Protein AF-A0A6P0KDT8-F1 (afdb_monomer)

Sequence (258 aa):
MTDTVNKQVTDAVTQTATSIMGNAPAQSMGMVYQSMAHSISLLMQNSVSAQGGMQQINAAVIASACKQILAAPSQAALSQAAASQAYPPRMDNYPNLPPSVDKPDGPSPTIDGQGETNGDNKETQKNTQKQLDEAHKLAEHSLKRAMDAAKQAADYDSEALKVAEDMLTKASSELSDLESQKKVKKVFHLARESTIASQNASAALVKTQSLVSKALLNTSDPEIATHYAIQAEHTATEAEEAAAQAKEAVKKAKEAAM

Nearest PDB structures (foldseek):
  8gl3-assembly1_A  TM=4.845E-01  e=7.708E-02  synthetic construct
  8to0-assembly1_z3  TM=5.316E-01  e=3.232E+00  Mus musculus
  7rro-assembly1_D0  TM=2.823E-01  e=8.421E-01  Bos taurus
  8to0-assembly1_z1  TM=3.598E-01  e=1.531E+00  Mus musculus
  6ch2-assembly2_E  TM=2.820E-01  e=2.783E+00  Salmonella enterica subsp. enterica serovar Typhimurium str. LT2

Radius of gyration: 31.5 Å; Cα contacts (8 Å, |Δi|>4): 207; chains: 1; bounding box: 73×27×118 Å

pLDDT: mean 71.6, std 18.12, range [27.03, 90.06]

Mean predicted aligned error: 15.25 Å

Secondary structure (DSSP, 8-state):
------HHHHHHHHHHHHHHHHHHHHHHHHHHHHHHHHHHHHHHHHHHHHHHHHHHHHHHHHHHHHHHHHHS--GGGTTTSSTT-PPPPPPP---------------PPP-----------HHHHHHHHHHHHHHHHHHHHHHHHHHHHHHHHHHHHHHHHHHHHHHHHHHHHHTT-HHHHHHHHHHHHHHHHHHHHHHHHHHHHHHHHHHHHHHHH--S-HHHHHHHHHHHHHHHHHHHHHHHHHHHHHHHHHHHH-

Structure (mmCIF, N/CA/C/O backbone):
data_AF-A0A6P0KDT8-F1
#
_entry.id   AF-A0A6P0KDT8-F1
#
loop_
_atom_site.group_PDB
_atom_site.id
_atom_site.type_symbol
_atom_site.label_atom_id
_atom_site.label_alt_id
_atom_site.label_comp_id
_atom_site.label_asym_id
_atom_site.label_entity_id
_atom_site.label_seq_id
_atom_site.pdbx_PDB_ins_code
_atom_site.Cartn_x
_atom_site.Cartn_y
_atom_site.Cartn_z
_atom_site.occupancy
_atom_site.B_iso_or_equiv
_atom_site.auth_seq_id
_atom_site.auth_comp_id
_atom_site.auth_asym_id
_atom_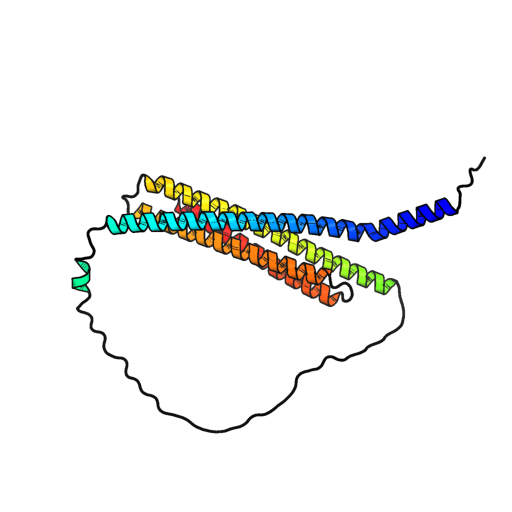site.auth_atom_id
_atom_site.pdbx_PDB_model_num
ATOM 1 N N . MET A 1 1 ? 3.429 10.094 -64.707 1.00 45.22 1 MET A N 1
ATOM 2 C CA . MET A 1 1 ? 4.491 10.989 -64.213 1.00 45.22 1 MET A CA 1
ATOM 3 C C . MET A 1 1 ? 4.858 10.492 -62.833 1.00 45.22 1 MET A C 1
ATOM 5 O O . MET A 1 1 ? 3.966 10.360 -62.010 1.00 45.22 1 MET A O 1
ATOM 9 N N . THR A 1 2 ? 6.105 10.081 -62.634 1.00 52.75 2 THR A N 1
ATOM 10 C CA . THR A 1 2 ? 6.577 9.565 -61.346 1.00 52.75 2 THR A CA 1
ATOM 11 C C . THR A 1 2 ? 7.006 10.766 -60.516 1.00 52.75 2 THR A C 1
ATOM 13 O O . THR A 1 2 ? 8.064 11.339 -60.778 1.00 52.75 2 THR A O 1
ATOM 16 N N . ASP A 1 3 ? 6.163 11.191 -59.578 1.00 64.25 3 ASP A N 1
ATOM 17 C CA . ASP A 1 3 ? 6.503 12.261 -58.641 1.00 64.25 3 ASP A CA 1
ATOM 18 C C . ASP A 1 3 ? 7.729 11.834 -57.831 1.00 64.25 3 ASP A C 1
ATOM 20 O O . ASP A 1 3 ? 7.680 10.942 -56.983 1.00 64.25 3 ASP A O 1
ATOM 24 N N . THR A 1 4 ? 8.875 12.428 -58.157 1.00 71.44 4 THR A N 1
ATOM 25 C CA . THR A 1 4 ? 10.136 12.124 -57.486 1.00 71.44 4 THR A CA 1
ATOM 26 C C . THR A 1 4 ? 10.135 12.862 -56.157 1.00 71.44 4 THR A C 1
ATOM 28 O O . THR A 1 4 ? 10.366 14.068 -56.103 1.00 71.44 4 THR A O 1
ATOM 31 N N . VAL A 1 5 ? 9.835 12.135 -55.082 1.00 75.25 5 VAL A N 1
ATOM 32 C CA . VAL A 1 5 ? 9.910 12.660 -53.716 1.00 75.25 5 VAL A CA 1
ATOM 33 C C . VAL A 1 5 ? 11.299 13.243 -53.442 1.00 75.25 5 VAL A C 1
ATOM 35 O O . VAL A 1 5 ? 12.327 12.669 -53.815 1.00 75.25 5 VAL A O 1
ATOM 38 N N . ASN A 1 6 ? 11.341 14.408 -52.794 1.00 85.94 6 ASN A N 1
ATOM 39 C CA . ASN A 1 6 ? 12.600 15.057 -52.448 1.00 85.94 6 ASN A CA 1
ATOM 40 C C . ASN A 1 6 ? 13.352 14.197 -51.415 1.00 85.94 6 ASN A C 1
ATOM 42 O O . ASN A 1 6 ? 12.836 13.899 -50.333 1.00 85.94 6 ASN A O 1
ATOM 46 N N . LYS A 1 7 ? 14.590 13.810 -51.744 1.00 87.19 7 LYS A N 1
ATOM 47 C CA . LYS A 1 7 ? 15.431 12.964 -50.888 1.00 87.19 7 LYS A CA 1
ATOM 48 C C . LYS A 1 7 ? 15.703 13.590 -49.518 1.00 87.19 7 LYS A C 1
ATOM 50 O O . LYS A 1 7 ? 15.717 12.859 -48.539 1.00 87.19 7 LYS A O 1
ATOM 55 N N . GLN A 1 8 ? 15.842 14.916 -49.430 1.00 84.88 8 GLN A N 1
ATOM 56 C CA . GLN A 1 8 ? 16.058 15.610 -48.152 1.00 84.88 8 GLN A CA 1
ATOM 57 C C . GLN A 1 8 ? 14.837 15.508 -47.232 1.00 84.88 8 GLN A C 1
ATOM 59 O O . GLN A 1 8 ? 14.979 15.310 -46.032 1.00 84.88 8 GLN A O 1
ATOM 64 N N . VAL A 1 9 ? 13.629 15.589 -47.800 1.00 84.44 9 VAL A N 1
ATOM 65 C CA . VAL A 1 9 ? 12.380 15.424 -47.040 1.00 84.44 9 VAL A CA 1
ATOM 66 C C . VAL A 1 9 ? 12.229 13.975 -46.581 1.00 84.44 9 VAL A C 1
ATOM 68 O O . VAL A 1 9 ? 11.864 13.723 -45.439 1.00 84.44 9 VAL A O 1
ATOM 71 N N . THR A 1 10 ? 12.559 13.015 -47.446 1.00 89.38 10 THR A N 1
ATOM 72 C CA . THR A 1 10 ? 12.475 11.583 -47.118 1.00 89.38 10 THR A CA 1
ATOM 73 C C . THR A 1 10 ? 13.466 11.193 -46.018 1.00 89.38 10 THR A C 1
ATOM 75 O O . THR A 1 10 ? 13.106 10.451 -45.106 1.00 89.38 10 THR A O 1
ATOM 78 N N . ASP A 1 11 ? 14.688 11.726 -46.062 1.00 88.69 11 ASP A N 1
ATOM 79 C CA . ASP A 1 11 ? 15.710 11.499 -45.037 1.00 88.69 11 ASP A CA 1
ATOM 80 C C . ASP A 1 11 ? 15.333 12.165 -43.707 1.00 88.69 11 ASP A C 1
ATOM 82 O O . ASP A 1 11 ? 15.343 11.509 -42.671 1.00 88.69 11 ASP A O 1
ATOM 86 N N . ALA A 1 12 ? 14.854 13.414 -43.735 1.00 88.50 12 ALA A N 1
ATOM 87 C CA . ALA A 1 12 ? 14.366 14.103 -42.539 1.00 88.50 12 ALA A CA 1
ATOM 88 C C . ALA A 1 12 ? 13.183 13.372 -41.875 1.00 88.50 12 ALA A C 1
ATOM 90 O O . ALA A 1 12 ? 13.143 13.241 -40.649 1.00 88.50 12 ALA A O 1
ATOM 91 N N . VAL A 1 13 ? 12.233 12.851 -42.664 1.00 88.56 13 VAL A N 1
ATOM 92 C CA . VAL A 1 13 ? 11.108 12.052 -42.148 1.00 88.56 13 VAL A CA 1
ATOM 93 C C . VAL A 1 13 ? 11.596 10.711 -41.598 1.00 88.56 13 VAL A C 1
ATOM 95 O O . VAL A 1 13 ? 11.152 10.306 -40.528 1.00 88.56 13 VAL A O 1
ATOM 98 N N . THR A 1 14 ? 12.544 10.049 -42.264 1.00 90.06 14 THR A N 1
ATOM 99 C CA . THR A 1 14 ? 13.118 8.776 -41.791 1.00 90.06 14 THR A CA 1
ATOM 100 C C . THR A 1 14 ? 13.914 8.967 -40.500 1.00 90.06 14 THR A C 1
ATOM 102 O O . THR A 1 14 ? 13.755 8.194 -39.553 1.00 90.06 14 THR A O 1
ATOM 105 N N . GLN A 1 15 ? 14.717 10.027 -40.414 1.00 89.44 15 GLN A N 1
ATOM 106 C CA . GLN A 1 15 ? 15.480 10.385 -39.222 1.00 89.44 15 GLN A CA 1
ATOM 107 C C . GLN A 1 15 ? 14.548 10.743 -38.063 1.00 89.44 15 GLN A C 1
ATOM 109 O O . GLN A 1 15 ? 14.741 10.261 -36.947 1.00 89.44 15 GLN A O 1
ATOM 114 N N . THR A 1 16 ? 13.500 11.527 -38.329 1.00 89.06 16 THR A N 1
ATOM 115 C CA . THR A 1 16 ? 12.492 11.885 -37.323 1.00 89.06 16 THR A CA 1
ATOM 116 C C . THR A 1 16 ? 11.725 10.652 -36.844 1.00 89.06 16 THR A C 1
ATOM 118 O O . THR A 1 16 ? 11.600 10.448 -35.639 1.00 89.06 16 THR A O 1
ATOM 121 N N . ALA A 1 17 ? 11.276 9.781 -37.751 1.00 83.56 17 ALA A N 1
ATOM 122 C CA . ALA A 1 17 ? 10.587 8.539 -37.399 1.00 83.56 17 ALA A CA 1
ATOM 123 C C . ALA A 1 17 ? 11.479 7.603 -36.564 1.00 83.56 17 ALA A C 1
ATOM 125 O O . ALA A 1 17 ? 11.027 7.040 -35.566 1.00 83.56 17 ALA A O 1
ATOM 126 N N . THR A 1 18 ? 12.761 7.491 -36.921 1.00 86.94 18 THR A N 1
ATOM 127 C CA . THR A 1 18 ? 13.735 6.673 -36.181 1.00 86.94 18 THR A CA 1
ATOM 128 C C . THR A 1 18 ? 14.035 7.269 -34.804 1.00 86.94 18 THR A C 1
ATOM 130 O O . THR A 1 18 ? 14.108 6.538 -33.819 1.00 86.94 18 THR A O 1
ATOM 133 N N . SER A 1 19 ? 14.146 8.597 -34.707 1.00 85.88 19 SER A N 1
ATOM 134 C CA . SER A 1 19 ? 14.351 9.305 -33.438 1.00 85.88 19 SER A CA 1
ATOM 135 C C . SER A 1 19 ? 13.155 9.146 -32.495 1.00 85.88 19 SER A C 1
ATOM 137 O O . SER A 1 19 ? 13.333 8.822 -31.323 1.00 85.88 19 SER A O 1
ATOM 139 N N . ILE A 1 20 ? 11.922 9.286 -32.997 1.00 85.62 20 ILE A N 1
ATOM 140 C CA . ILE A 1 20 ? 10.711 9.074 -32.189 1.00 85.62 20 ILE A CA 1
ATOM 141 C C . ILE A 1 20 ? 10.625 7.618 -31.719 1.00 85.62 20 ILE A C 1
ATOM 143 O O . ILE A 1 20 ? 10.334 7.383 -30.550 1.00 85.62 20 ILE A O 1
ATOM 147 N N . MET A 1 21 ? 10.943 6.643 -32.578 1.00 82.19 21 MET A N 1
ATOM 148 C CA . MET A 1 21 ? 10.976 5.230 -32.184 1.00 82.19 21 MET A CA 1
ATOM 149 C C . MET A 1 21 ? 12.029 4.951 -31.098 1.00 82.19 21 MET A C 1
ATOM 151 O O . MET A 1 21 ? 11.779 4.157 -30.194 1.00 82.19 21 MET A O 1
ATOM 155 N N . GLY A 1 22 ? 13.182 5.627 -31.152 1.00 78.75 22 GLY A N 1
ATOM 156 C CA . GLY A 1 22 ? 14.224 5.531 -30.125 1.00 78.75 22 GLY A CA 1
ATOM 157 C C . GLY A 1 22 ? 13.853 6.206 -28.800 1.00 78.75 22 GLY A C 1
ATOM 158 O O . GLY A 1 22 ? 14.199 5.699 -27.738 1.00 78.75 22 GLY A O 1
ATOM 159 N N . ASN A 1 23 ? 13.112 7.317 -28.847 1.00 78.94 23 ASN A N 1
ATOM 160 C CA . ASN A 1 23 ? 12.726 8.091 -27.660 1.00 78.94 23 ASN A CA 1
ATOM 161 C C . ASN A 1 23 ? 11.415 7.614 -27.005 1.00 78.94 23 ASN A C 1
ATOM 163 O O . ASN A 1 23 ? 11.175 7.904 -25.830 1.00 78.94 23 ASN A O 1
ATOM 167 N N . ALA A 1 24 ? 10.568 6.876 -27.730 1.00 76.44 24 ALA A N 1
ATOM 168 C CA . ALA A 1 24 ? 9.265 6.419 -27.244 1.00 76.44 24 ALA A CA 1
ATOM 169 C C . ALA A 1 24 ? 9.326 5.611 -25.927 1.00 76.44 24 ALA A C 1
ATOM 171 O O . ALA A 1 24 ? 8.521 5.905 -25.039 1.00 76.44 24 ALA A O 1
ATOM 172 N N . PRO A 1 25 ? 10.269 4.664 -25.723 1.00 74.50 25 PRO A N 1
ATOM 173 C CA . PRO A 1 25 ? 10.363 3.914 -24.470 1.00 74.50 25 PRO A CA 1
ATOM 174 C C . PRO A 1 25 ? 10.650 4.817 -23.266 1.00 74.50 25 PRO A C 1
ATOM 176 O O . PRO A 1 25 ? 9.955 4.734 -22.254 1.00 74.50 25 PRO A O 1
ATOM 179 N N . ALA A 1 26 ? 11.602 5.746 -23.398 1.00 76.06 26 ALA A N 1
ATOM 180 C CA . ALA A 1 26 ? 11.959 6.682 -22.333 1.00 76.06 26 ALA A CA 1
ATOM 181 C C . ALA A 1 26 ? 10.777 7.590 -21.953 1.00 76.06 26 ALA A C 1
ATOM 183 O O . ALA A 1 26 ? 10.498 7.792 -20.770 1.00 76.06 26 ALA A O 1
ATOM 184 N N . GLN A 1 27 ? 10.028 8.076 -22.949 1.00 79.69 27 GLN A N 1
ATOM 185 C CA . GLN A 1 27 ? 8.824 8.871 -22.711 1.00 79.69 27 GLN A CA 1
ATOM 186 C C . GLN A 1 27 ? 7.719 8.049 -22.030 1.00 79.69 27 GLN A C 1
ATOM 188 O O . GLN A 1 27 ? 7.094 8.534 -21.084 1.00 79.69 27 GLN A O 1
ATOM 193 N N . SER A 1 28 ? 7.483 6.806 -22.468 1.00 74.00 28 SER A N 1
ATOM 194 C CA . SER A 1 28 ? 6.485 5.939 -21.831 1.00 74.00 28 SER A CA 1
ATOM 195 C C . SER A 1 28 ? 6.835 5.629 -20.376 1.00 74.00 28 SER A C 1
ATOM 197 O O . SER A 1 28 ? 5.960 5.731 -19.518 1.00 74.00 28 SER A O 1
ATOM 199 N N . MET A 1 29 ? 8.110 5.364 -20.070 1.00 74.75 29 MET A N 1
ATOM 200 C CA . MET A 1 29 ? 8.551 5.112 -18.697 1.00 74.75 29 MET A CA 1
ATOM 201 C C . MET A 1 29 ? 8.413 6.351 -17.814 1.00 74.75 29 MET A C 1
ATOM 203 O O . MET A 1 29 ? 7.963 6.241 -16.676 1.00 74.75 29 MET A O 1
ATOM 207 N N . GLY A 1 30 ? 8.690 7.547 -18.345 1.00 77.75 30 GLY A N 1
ATOM 208 C CA . GLY A 1 30 ? 8.430 8.801 -17.630 1.00 77.75 30 GLY A CA 1
ATOM 209 C C . GLY A 1 30 ? 6.962 8.953 -17.211 1.00 77.75 30 GLY A C 1
ATOM 210 O O . GLY A 1 30 ? 6.675 9.283 -16.058 1.00 77.75 30 GLY A O 1
ATOM 211 N N . MET A 1 31 ? 6.027 8.635 -18.112 1.00 79.06 31 MET A N 1
ATOM 212 C CA . MET A 1 31 ? 4.590 8.666 -17.810 1.00 79.06 31 MET A CA 1
ATOM 213 C C . MET A 1 31 ? 4.184 7.603 -16.783 1.00 79.06 31 MET A C 1
ATOM 215 O O . MET A 1 31 ? 3.382 7.886 -15.889 1.00 79.06 31 MET A O 1
ATOM 219 N N . VAL A 1 32 ? 4.752 6.396 -16.878 1.00 76.00 32 VAL A N 1
ATOM 220 C CA . VAL A 1 32 ? 4.520 5.319 -15.906 1.00 76.00 32 VAL A CA 1
ATOM 221 C C . VAL A 1 32 ? 4.990 5.745 -14.516 1.00 76.00 32 VAL A C 1
ATOM 223 O O . VAL A 1 32 ? 4.204 5.660 -13.572 1.00 76.00 32 VAL A O 1
ATOM 226 N N . TYR A 1 33 ? 6.201 6.296 -14.376 1.00 79.44 33 TYR A N 1
ATOM 227 C CA . TYR A 1 33 ? 6.693 6.770 -13.078 1.00 79.44 33 TYR A CA 1
ATOM 228 C C . TYR A 1 33 ? 5.867 7.912 -12.512 1.00 79.44 33 TYR A C 1
ATOM 230 O O . TYR A 1 33 ? 5.601 7.921 -11.312 1.00 79.44 33 TYR A O 1
ATOM 238 N N . GLN A 1 34 ? 5.416 8.847 -13.347 1.00 85.62 34 GLN A N 1
ATOM 239 C CA . GLN A 1 34 ? 4.548 9.925 -12.888 1.00 85.62 34 GLN A CA 1
ATOM 240 C C . GLN A 1 34 ? 3.205 9.382 -12.369 1.00 85.62 34 GLN A C 1
ATOM 242 O O . GLN A 1 34 ? 2.763 9.766 -11.284 1.00 85.62 34 GLN A O 1
ATOM 247 N N . SER A 1 35 ? 2.581 8.451 -13.098 1.00 81.00 35 SER A N 1
ATOM 248 C CA . SER A 1 35 ? 1.332 7.799 -12.675 1.00 81.00 35 SER A CA 1
ATOM 249 C C . SER A 1 35 ? 1.513 6.970 -11.399 1.00 81.00 35 SER A C 1
ATOM 251 O O . SER A 1 35 ? 0.647 6.965 -10.519 1.00 81.00 35 SER A O 1
ATOM 253 N N . MET A 1 36 ? 2.643 6.274 -11.280 1.00 76.75 36 MET A N 1
ATOM 254 C CA . MET A 1 36 ? 2.997 5.492 -10.098 1.00 76.75 36 MET A CA 1
ATOM 255 C C . MET A 1 36 ? 3.240 6.395 -8.887 1.00 76.75 36 MET A C 1
ATOM 257 O O . MET A 1 36 ? 2.636 6.180 -7.841 1.00 76.75 36 MET A O 1
ATOM 261 N N . ALA A 1 37 ? 4.051 7.445 -9.026 1.00 83.06 37 ALA A N 1
ATOM 262 C CA . ALA A 1 37 ? 4.308 8.409 -7.958 1.00 83.06 37 ALA A CA 1
ATOM 263 C C . ALA A 1 37 ? 3.012 9.068 -7.465 1.00 83.06 37 ALA A C 1
ATOM 265 O O . ALA A 1 37 ? 2.807 9.210 -6.259 1.00 83.06 37 ALA A O 1
ATOM 266 N N . HIS A 1 38 ? 2.104 9.404 -8.385 1.00 85.56 38 HIS A N 1
ATOM 267 C CA . HIS A 1 38 ? 0.785 9.917 -8.030 1.00 85.56 38 HIS A CA 1
ATOM 268 C C . HIS A 1 38 ? -0.036 8.898 -7.223 1.00 85.56 38 HIS A C 1
ATOM 270 O O . HIS A 1 38 ? -0.597 9.244 -6.185 1.00 85.56 38 HIS A O 1
ATOM 276 N N . SER A 1 39 ? -0.053 7.631 -7.645 1.00 81.56 39 SER A N 1
ATOM 277 C CA . SER A 1 39 ? -0.773 6.558 -6.943 1.00 81.56 39 SER A CA 1
ATOM 278 C C . SER A 1 39 ? -0.224 6.322 -5.532 1.00 81.56 39 SER A C 1
ATOM 280 O O . SER A 1 39 ? -0.996 6.210 -4.583 1.00 81.56 39 SER A O 1
ATOM 282 N N . ILE A 1 40 ? 1.102 6.326 -5.368 1.00 83.00 40 ILE A N 1
ATOM 283 C CA . ILE A 1 40 ? 1.760 6.229 -4.055 1.00 83.00 40 ILE A CA 1
ATOM 284 C C . ILE A 1 40 ? 1.382 7.418 -3.174 1.00 83.00 40 ILE A C 1
ATOM 286 O O . ILE A 1 40 ? 1.055 7.235 -2.006 1.00 83.00 40 ILE A O 1
ATOM 290 N N . SER A 1 41 ? 1.385 8.633 -3.725 1.00 86.44 41 SER A N 1
ATOM 291 C CA . SER A 1 41 ? 1.003 9.830 -2.974 1.00 86.44 41 SER A CA 1
ATOM 292 C C . SER A 1 41 ? -0.436 9.746 -2.455 1.00 86.44 41 SER A C 1
ATOM 294 O O . SER A 1 41 ? -0.678 10.094 -1.299 1.00 86.44 41 SER A O 1
ATOM 296 N N . LEU A 1 42 ? -1.369 9.225 -3.260 1.00 87.12 42 LEU A N 1
ATOM 297 C CA . LEU A 1 42 ? -2.748 8.972 -2.830 1.00 87.12 42 LEU A CA 1
ATOM 298 C C . LEU A 1 42 ? -2.823 7.899 -1.735 1.00 87.12 42 LEU A C 1
ATOM 300 O O . LEU A 1 42 ? -3.534 8.082 -0.750 1.00 87.12 42 LEU A O 1
ATOM 304 N N . LEU A 1 43 ? -2.066 6.806 -1.865 1.00 80.94 43 LEU A N 1
ATOM 305 C CA . LEU A 1 43 ? -1.996 5.764 -0.834 1.00 80.94 43 LEU A CA 1
ATOM 306 C C . LEU A 1 43 ? -1.468 6.312 0.493 1.00 80.94 43 LEU A C 1
ATOM 308 O O . LEU A 1 43 ? -2.057 6.060 1.543 1.00 80.94 43 LEU A O 1
ATOM 312 N N . MET A 1 44 ? -0.401 7.112 0.449 1.00 81.31 44 MET A N 1
ATOM 313 C CA . MET A 1 44 ? 0.142 7.770 1.636 1.00 81.31 44 MET A CA 1
ATOM 314 C C . MET A 1 44 ? -0.863 8.748 2.248 1.00 81.31 44 MET A C 1
ATOM 316 O O . MET A 1 44 ? -1.004 8.781 3.468 1.00 81.31 44 MET A O 1
ATOM 320 N N . GLN A 1 45 ? -1.596 9.508 1.429 1.00 86.44 45 GLN A N 1
ATOM 321 C CA . GLN A 1 45 ? -2.659 10.387 1.917 1.00 86.44 45 GLN A CA 1
ATOM 322 C C . GLN A 1 45 ? -3.747 9.591 2.648 1.00 86.44 45 GLN A C 1
ATOM 324 O O . GLN A 1 45 ? -4.086 9.936 3.779 1.00 86.44 45 GLN A O 1
ATOM 329 N N . ASN A 1 46 ? -4.228 8.494 2.058 1.00 82.25 46 ASN A N 1
ATOM 330 C CA . ASN A 1 46 ? -5.228 7.626 2.682 1.00 82.25 46 ASN A CA 1
ATOM 331 C C . ASN A 1 46 ? -4.713 7.003 3.990 1.00 82.25 46 ASN A C 1
ATOM 333 O O . ASN A 1 46 ? -5.440 6.980 4.981 1.00 82.25 46 ASN A O 1
ATOM 337 N N . SER A 1 47 ? -3.452 6.562 4.021 1.00 76.19 47 SER A N 1
ATOM 338 C CA . SER A 1 47 ? -2.813 6.001 5.219 1.00 76.19 47 SER A CA 1
ATOM 339 C C . SER A 1 47 ? -2.720 7.027 6.358 1.00 76.19 47 SER A C 1
ATOM 341 O O . SER A 1 47 ? -3.077 6.730 7.499 1.00 76.19 47 SER A O 1
ATOM 343 N N . VAL A 1 48 ? -2.327 8.270 6.058 1.00 83.31 48 VAL A N 1
ATOM 344 C CA . VAL A 1 48 ? -2.275 9.357 7.053 1.00 83.31 48 VAL A CA 1
ATOM 345 C C . VAL A 1 48 ? -3.677 9.744 7.531 1.00 83.31 48 VAL A C 1
ATOM 347 O O . VAL A 1 48 ? -3.878 9.979 8.725 1.00 83.31 48 VAL A O 1
ATOM 350 N N . SER A 1 49 ? -4.669 9.782 6.638 1.00 83.81 49 SER A N 1
ATOM 351 C CA . SER A 1 49 ? -6.065 10.022 7.019 1.00 83.81 49 SER A CA 1
ATOM 352 C C . SER A 1 49 ? -6.599 8.932 7.955 1.00 83.81 49 SER A C 1
ATOM 354 O O . SER A 1 49 ? -7.200 9.262 8.980 1.00 83.81 49 SER A O 1
ATOM 356 N N . ALA A 1 50 ? -6.325 7.658 7.663 1.00 77.38 50 ALA A N 1
ATOM 357 C CA . ALA A 1 50 ? -6.679 6.533 8.530 1.00 77.38 50 ALA A CA 1
ATOM 358 C C . ALA A 1 50 ? -5.970 6.622 9.895 1.00 77.38 50 ALA A C 1
ATOM 360 O O . ALA A 1 50 ? -6.609 6.497 10.943 1.00 77.38 50 ALA A O 1
ATOM 361 N N . GLN A 1 51 ? -4.678 6.974 9.909 1.00 83.31 51 GLN A N 1
ATOM 362 C CA . GLN A 1 51 ? -3.933 7.239 11.142 1.00 83.31 51 GLN A CA 1
ATOM 363 C C . GLN A 1 51 ? -4.582 8.360 11.971 1.00 83.31 51 GLN A C 1
ATOM 365 O O . GLN A 1 51 ? -4.674 8.244 13.195 1.00 83.31 51 GLN A O 1
ATOM 370 N N . GLY A 1 52 ? -5.056 9.428 11.326 1.00 85.31 52 GLY A N 1
ATOM 371 C CA . GLY A 1 52 ? -5.784 10.517 11.978 1.00 85.31 52 GLY A CA 1
ATOM 372 C C . GLY A 1 52 ? -7.092 10.054 12.626 1.00 85.31 52 GLY A C 1
ATOM 373 O O . GLY A 1 52 ? -7.334 10.366 13.796 1.00 85.31 52 GLY A O 1
ATOM 374 N N . GLY A 1 53 ? -7.894 9.258 11.910 1.00 79.94 53 GLY A N 1
ATOM 375 C CA . GLY A 1 53 ? -9.111 8.638 12.451 1.00 79.94 53 GLY A CA 1
ATOM 376 C C . GLY A 1 53 ? -8.818 7.758 13.669 1.00 79.94 53 GLY A C 1
ATOM 377 O O . GLY A 1 53 ? -9.482 7.866 14.702 1.00 79.94 53 GLY A O 1
ATOM 378 N N . MET A 1 54 ? -7.734 6.980 13.621 1.00 80.75 54 MET A N 1
ATOM 379 C CA . MET A 1 54 ? -7.309 6.150 14.749 1.00 80.75 54 MET A CA 1
ATOM 380 C C . MET A 1 54 ? -6.949 6.975 15.999 1.00 80.75 54 MET A C 1
ATOM 382 O O . MET A 1 54 ? -7.257 6.557 17.117 1.00 80.75 54 MET A O 1
ATOM 386 N N . GLN A 1 55 ? -6.348 8.163 15.851 1.00 84.62 55 GLN A N 1
ATOM 387 C CA . GLN A 1 55 ? -6.079 9.042 17.000 1.00 84.62 55 GLN A CA 1
ATOM 388 C C . GLN A 1 55 ? -7.361 9.602 17.620 1.00 84.62 55 GLN A C 1
ATOM 390 O O . GLN A 1 55 ? -7.464 9.682 18.847 1.00 84.62 55 GLN A O 1
ATOM 395 N N . GLN A 1 56 ? -8.351 9.954 16.796 1.00 82.31 56 GLN A N 1
ATOM 396 C CA . GLN A 1 56 ? -9.659 10.404 17.285 1.00 82.31 56 GLN A CA 1
ATOM 397 C C . GLN A 1 56 ? -10.365 9.293 18.061 1.00 82.31 56 GLN A C 1
ATOM 399 O O . GLN A 1 56 ? -10.850 9.514 19.173 1.00 82.31 56 GLN A O 1
ATOM 404 N N . ILE A 1 57 ? -10.332 8.076 17.522 1.00 79.00 57 ILE A N 1
ATOM 405 C CA . ILE A 1 57 ? -10.817 6.881 18.202 1.00 79.00 57 ILE A CA 1
ATOM 406 C C . ILE A 1 57 ? -10.095 6.680 19.543 1.00 79.00 57 ILE A C 1
ATOM 408 O O . ILE A 1 57 ? -10.745 6.461 20.564 1.00 79.00 57 ILE A O 1
ATOM 412 N N . ASN A 1 58 ? -8.767 6.804 19.582 1.00 79.88 58 ASN A N 1
ATOM 413 C CA . ASN A 1 58 ? -7.998 6.640 20.816 1.00 79.88 58 ASN A CA 1
ATOM 414 C C . ASN A 1 58 ? -8.387 7.688 21.878 1.00 79.88 58 ASN A C 1
ATOM 416 O O . ASN A 1 58 ? -8.571 7.353 23.049 1.00 79.88 58 ASN A O 1
ATOM 420 N N . ALA A 1 59 ? -8.601 8.943 21.473 1.00 82.19 59 ALA A N 1
ATOM 421 C CA . ALA A 1 59 ? -9.107 9.988 22.363 1.00 82.19 59 ALA A CA 1
ATOM 422 C C . ALA A 1 59 ? -10.518 9.667 22.897 1.00 82.19 59 ALA A C 1
ATOM 424 O O . ALA A 1 59 ? -10.776 9.839 24.092 1.00 82.19 59 ALA A O 1
ATOM 425 N N . ALA A 1 60 ? -11.412 9.143 22.051 1.00 77.06 60 ALA A N 1
ATOM 426 C CA . ALA A 1 60 ? -12.748 8.707 22.462 1.00 77.06 60 ALA A CA 1
ATOM 427 C C . ALA A 1 60 ? -12.697 7.535 23.462 1.00 77.06 60 ALA A C 1
ATOM 429 O O . ALA A 1 60 ? -13.428 7.534 24.458 1.00 77.06 60 ALA A O 1
ATOM 430 N N . VAL A 1 61 ? -11.790 6.574 23.255 1.00 74.00 61 VAL A N 1
ATOM 431 C CA . VAL A 1 61 ? -11.546 5.458 24.184 1.00 74.00 61 VAL A CA 1
ATOM 432 C C . VAL A 1 61 ? -11.069 5.964 25.541 1.00 74.00 61 VAL A C 1
ATOM 434 O O . VAL A 1 61 ? -11.611 5.549 26.566 1.00 74.00 61 VAL A O 1
ATOM 437 N N . ILE A 1 62 ? -10.098 6.880 25.563 1.00 80.69 62 ILE A N 1
ATOM 438 C CA . ILE A 1 62 ? -9.593 7.484 26.804 1.00 80.69 62 ILE A CA 1
ATOM 439 C C . ILE A 1 62 ? -10.721 8.225 27.527 1.00 80.69 62 ILE A C 1
ATOM 441 O O . ILE A 1 62 ? -10.907 8.033 28.727 1.00 80.69 62 ILE A O 1
ATOM 445 N N . ALA A 1 63 ? -11.529 9.009 26.809 1.00 80.06 63 ALA A N 1
ATOM 446 C CA . ALA A 1 63 ? -12.672 9.703 27.394 1.00 80.06 63 ALA A CA 1
ATOM 447 C C . ALA A 1 63 ? -13.697 8.725 28.002 1.00 80.06 63 ALA A C 1
ATOM 449 O O . ALA A 1 63 ? -14.193 8.960 29.107 1.00 80.06 63 ALA A O 1
ATOM 450 N N . SER A 1 64 ? -13.985 7.605 27.329 1.00 70.25 64 SER A N 1
ATOM 451 C CA . SER A 1 64 ? -14.845 6.544 27.871 1.00 70.25 64 SER A CA 1
ATOM 452 C C . SER A 1 64 ? -14.229 5.870 29.102 1.00 70.25 64 SER A C 1
ATOM 454 O O . SER A 1 64 ? -14.935 5.608 30.074 1.00 70.25 64 SER A O 1
ATOM 456 N N . ALA A 1 65 ? -12.920 5.612 29.097 1.00 74.31 65 ALA A N 1
ATOM 457 C CA . ALA A 1 65 ? -12.218 5.046 30.246 1.00 74.31 65 ALA A CA 1
ATOM 458 C C . ALA A 1 65 ? -12.255 5.998 31.454 1.00 74.31 65 ALA A C 1
ATOM 460 O O . ALA A 1 65 ? -12.558 5.564 32.562 1.00 74.31 65 ALA A O 1
ATOM 461 N N . CYS A 1 66 ? -12.047 7.302 31.247 1.00 76.81 66 CYS A N 1
ATOM 462 C CA . CYS A 1 66 ? -12.183 8.312 32.299 1.00 76.81 66 CYS A CA 1
ATOM 463 C C . CYS A 1 66 ? -13.604 8.350 32.878 1.00 76.81 66 CYS A C 1
ATOM 465 O O . CYS A 1 66 ? -13.759 8.398 34.097 1.00 76.81 66 CYS A O 1
ATOM 467 N N . LYS A 1 67 ? -14.642 8.267 32.030 1.00 74.62 67 LYS A N 1
ATOM 468 C CA . LYS A 1 67 ? -16.038 8.154 32.492 1.00 74.62 67 LYS A CA 1
ATOM 469 C C . LYS A 1 67 ? -16.250 6.916 33.369 1.00 74.62 67 LYS A C 1
ATOM 471 O O . LYS A 1 67 ? -16.908 7.020 34.396 1.00 74.62 67 LYS A O 1
ATOM 476 N N . GLN A 1 68 ? -15.673 5.771 33.001 1.00 69.50 68 GLN A N 1
ATOM 477 C CA . GLN A 1 68 ? -15.757 4.540 33.799 1.00 69.50 68 GLN A CA 1
ATOM 478 C C . GLN A 1 68 ? -15.028 4.665 35.139 1.00 69.50 68 GLN A C 1
ATOM 480 O O . GLN A 1 68 ? -15.568 4.253 36.160 1.00 69.50 68 GLN A O 1
ATOM 485 N N . ILE A 1 69 ? -13.831 5.257 35.151 1.00 77.38 69 ILE A N 1
ATOM 486 C CA . ILE A 1 69 ? -13.068 5.497 36.385 1.00 77.38 69 ILE A CA 1
ATOM 487 C C . ILE A 1 69 ? -13.857 6.410 37.329 1.00 77.38 69 ILE A C 1
ATOM 489 O O . ILE A 1 69 ? -13.912 6.146 38.525 1.00 77.38 69 ILE A O 1
ATOM 493 N N . LEU A 1 70 ? -14.493 7.455 36.795 1.00 77.62 70 LEU A N 1
ATOM 494 C CA . LEU A 1 70 ? -15.293 8.387 37.589 1.00 77.62 70 LEU A CA 1
ATOM 495 C C . LEU A 1 70 ? -16.616 7.767 38.080 1.00 77.62 70 LEU A C 1
ATOM 497 O O . LEU A 1 70 ? -17.128 8.169 39.120 1.00 77.62 70 LEU A O 1
ATOM 501 N N . ALA A 1 71 ? -17.164 6.800 37.338 1.00 66.88 71 ALA A N 1
ATOM 502 C CA . ALA A 1 71 ? -18.381 6.073 37.698 1.00 66.88 71 ALA A CA 1
ATOM 503 C C . ALA A 1 71 ? -18.137 4.895 38.662 1.00 66.88 71 ALA A C 1
ATOM 505 O O . ALA A 1 71 ? -19.075 4.443 39.318 1.00 66.88 71 ALA A O 1
ATOM 506 N N . ALA A 1 72 ? -16.906 4.386 38.765 1.00 58.81 72 ALA A N 1
ATOM 507 C CA . ALA A 1 72 ? -16.557 3.365 39.746 1.00 58.81 72 ALA A CA 1
ATOM 508 C C . ALA A 1 72 ? -16.550 3.975 41.166 1.00 58.81 72 ALA A C 1
ATOM 510 O O . ALA A 1 72 ? -15.973 5.048 41.360 1.00 58.81 72 ALA A O 1
ATOM 511 N N . PRO A 1 73 ? -17.152 3.324 42.184 1.00 51.84 73 PRO A N 1
ATOM 512 C CA . PRO A 1 73 ? -17.056 3.800 43.559 1.00 51.84 73 PRO A CA 1
ATOM 513 C C . PRO A 1 73 ? -15.578 3.865 43.959 1.00 51.84 73 PRO A C 1
ATOM 515 O O . PRO A 1 73 ? -14.834 2.897 43.810 1.00 51.84 73 PRO A O 1
ATOM 518 N N . SER A 1 74 ? -15.162 5.044 44.420 1.00 53.38 74 SER A N 1
ATOM 519 C CA . SER A 1 74 ? -13.779 5.442 44.675 1.00 53.38 74 SER A CA 1
ATOM 520 C C . SER A 1 74 ? -12.902 4.328 45.258 1.00 53.38 74 SER A C 1
ATOM 522 O O . SER A 1 74 ? -13.159 3.821 46.352 1.00 53.38 74 SER A O 1
ATOM 524 N N . GLN A 1 75 ? -11.784 4.060 44.581 1.00 49.00 75 GLN A N 1
ATOM 525 C CA . GLN A 1 75 ? -10.654 3.210 44.984 1.00 49.00 75 GLN A CA 1
ATOM 526 C C . GLN A 1 75 ? -9.967 3.632 46.308 1.00 49.00 75 GLN A C 1
ATOM 528 O O . GLN A 1 75 ? -8.872 3.163 46.602 1.00 49.00 75 GLN A O 1
ATOM 533 N N . ALA A 1 76 ? -10.578 4.498 47.122 1.00 46.44 76 ALA A N 1
ATOM 534 C CA . ALA A 1 76 ? -10.116 4.825 48.470 1.00 46.44 76 ALA A CA 1
ATOM 535 C C . ALA A 1 76 ? -10.179 3.609 49.422 1.00 46.44 76 ALA A C 1
ATOM 537 O O . ALA A 1 76 ? -9.476 3.583 50.423 1.00 46.44 76 ALA A O 1
ATOM 538 N N . ALA A 1 77 ? -10.966 2.576 49.092 1.00 44.53 77 ALA A N 1
ATOM 539 C CA . ALA A 1 77 ? -11.071 1.350 49.889 1.00 44.53 77 ALA A CA 1
ATOM 540 C C . ALA A 1 77 ? -9.995 0.283 49.577 1.00 44.53 77 ALA A C 1
ATOM 542 O O . ALA A 1 77 ? -9.787 -0.620 50.382 1.00 44.53 77 ALA A O 1
ATOM 543 N N . LEU A 1 78 ? -9.292 0.359 48.437 1.00 45.09 78 LEU A N 1
ATOM 544 C CA . LEU A 1 78 ? -8.319 -0.673 48.024 1.00 45.09 78 LEU A CA 1
ATOM 545 C C . LEU A 1 78 ? -6.867 -0.340 48.404 1.00 45.09 78 LEU A C 1
ATOM 547 O O . LEU A 1 78 ? -6.029 -1.239 48.453 1.00 45.09 78 LEU A O 1
ATOM 551 N N . SER A 1 79 ? -6.564 0.916 48.745 1.00 47.62 79 SER A N 1
ATOM 552 C CA . SER A 1 79 ? -5.239 1.319 49.239 1.00 47.62 79 SER A CA 1
ATOM 553 C C . SER A 1 79 ? -4.943 0.824 50.662 1.00 47.62 79 SER A C 1
ATOM 555 O O . SER A 1 79 ? -3.777 0.731 51.038 1.00 47.62 79 SER A O 1
ATOM 557 N N . GLN A 1 80 ? -5.960 0.425 51.436 1.00 45.84 80 GLN A N 1
ATOM 558 C CA . GLN A 1 80 ? -5.769 -0.142 52.778 1.00 45.84 80 GLN A CA 1
ATOM 559 C C . GLN A 1 80 ? -5.317 -1.621 52.747 1.00 45.84 80 GLN A C 1
ATOM 561 O O . GLN A 1 80 ? -4.792 -2.116 53.741 1.00 45.84 80 GLN A O 1
ATOM 566 N N . ALA A 1 81 ? -5.478 -2.327 51.617 1.00 42.50 81 ALA A N 1
ATOM 567 C CA . ALA A 1 81 ? -5.164 -3.757 51.494 1.00 42.50 81 ALA A CA 1
ATOM 568 C C . ALA A 1 81 ? -3.760 -4.061 50.923 1.00 42.50 81 ALA A C 1
ATOM 570 O O . ALA A 1 81 ? -3.307 -5.199 51.004 1.00 42.50 81 ALA A O 1
ATOM 571 N N . ALA A 1 82 ? -3.049 -3.066 50.376 1.00 39.34 82 ALA A N 1
ATOM 572 C CA . ALA A 1 82 ? -1.715 -3.244 49.783 1.00 39.34 82 ALA A CA 1
ATOM 573 C C . ALA A 1 82 ? -0.546 -2.907 50.736 1.00 39.34 82 ALA A C 1
ATOM 575 O O . ALA A 1 82 ? 0.615 -3.068 50.370 1.00 39.34 82 ALA A O 1
ATOM 576 N N . ALA A 1 83 ? -0.828 -2.467 51.968 1.00 40.47 83 ALA A N 1
ATOM 577 C CA . ALA A 1 83 ? 0.187 -2.066 52.950 1.00 40.47 83 ALA A CA 1
ATOM 578 C C . ALA A 1 83 ? 0.803 -3.234 53.758 1.00 40.47 83 ALA A C 1
ATOM 580 O O . ALA A 1 83 ? 1.532 -2.992 54.717 1.00 40.47 83 ALA A O 1
ATOM 581 N N . SER A 1 84 ? 0.531 -4.495 53.402 1.00 45.38 84 SER A N 1
ATOM 582 C CA . SER A 1 84 ? 0.977 -5.680 54.158 1.00 45.38 84 SER A CA 1
ATOM 583 C C . SER A 1 84 ? 1.883 -6.653 53.390 1.00 45.38 84 SER A C 1
ATOM 585 O O . SER A 1 84 ? 2.145 -7.745 53.889 1.00 45.38 84 SER A O 1
ATOM 587 N N . GLN A 1 85 ? 2.437 -6.275 52.231 1.00 35.19 85 GLN A N 1
ATOM 588 C CA . GLN A 1 85 ? 3.507 -7.059 51.595 1.00 35.19 85 GLN A CA 1
ATOM 589 C C . GLN A 1 85 ? 4.812 -6.266 51.518 1.00 35.19 85 GLN A C 1
ATOM 591 O O . GLN A 1 85 ? 5.026 -5.416 50.659 1.00 35.19 85 GLN A O 1
ATOM 596 N N . ALA A 1 86 ? 5.666 -6.566 52.494 1.00 36.06 86 ALA A N 1
ATOM 597 C CA . ALA A 1 86 ? 7.016 -6.068 52.662 1.00 36.06 86 ALA A CA 1
ATOM 598 C C . ALA A 1 86 ? 7.952 -6.555 51.540 1.00 36.06 86 ALA A C 1
ATOM 600 O O . ALA A 1 86 ? 8.045 -7.749 51.261 1.00 36.06 86 ALA A O 1
ATOM 601 N N . TYR A 1 87 ? 8.688 -5.617 50.946 1.00 38.78 87 TYR A N 1
ATOM 602 C CA . TYR A 1 87 ? 9.832 -5.853 50.067 1.00 38.78 87 TYR A CA 1
ATOM 603 C C . TYR A 1 87 ? 11.102 -6.021 50.919 1.00 38.78 87 TYR A C 1
ATOM 605 O O . TYR A 1 87 ? 11.439 -5.085 51.650 1.00 38.78 87 TYR A O 1
ATOM 613 N N . PRO A 1 88 ? 11.833 -7.150 50.860 1.00 50.75 88 PRO A N 1
ATOM 614 C CA . PRO A 1 88 ? 13.187 -7.205 51.392 1.00 50.75 88 PRO A CA 1
ATOM 615 C C . PRO A 1 88 ? 14.231 -6.751 50.343 1.00 50.75 88 PRO A C 1
ATOM 617 O O . PRO A 1 88 ? 14.014 -6.894 49.138 1.00 50.75 88 PRO A O 1
ATOM 620 N N . PRO A 1 89 ? 15.368 -6.188 50.795 1.00 51.34 89 PRO A N 1
ATOM 621 C CA . PRO A 1 89 ? 16.339 -5.475 49.962 1.00 51.34 89 PRO A CA 1
ATOM 622 C C . PRO A 1 89 ? 17.265 -6.388 49.138 1.00 51.34 89 PRO A C 1
ATOM 624 O O . PRO A 1 89 ? 17.682 -7.458 49.578 1.00 51.34 89 PRO A O 1
ATOM 627 N N . ARG A 1 90 ? 17.643 -5.904 47.948 1.00 40.59 90 ARG A N 1
ATOM 628 C CA . ARG A 1 90 ? 18.657 -6.484 47.052 1.00 40.59 90 ARG A CA 1
ATOM 629 C C . ARG A 1 90 ? 20.055 -6.092 47.551 1.00 40.59 90 ARG A C 1
ATOM 631 O O . ARG A 1 90 ? 20.358 -4.908 47.614 1.00 40.59 90 ARG A O 1
ATOM 638 N N . MET A 1 91 ? 20.874 -7.079 47.911 1.00 39.72 91 MET A N 1
ATOM 639 C CA . MET A 1 91 ? 22.282 -6.903 48.288 1.00 39.72 91 MET A CA 1
ATOM 640 C C . MET A 1 91 ? 23.168 -6.751 47.045 1.00 39.72 91 MET A C 1
ATOM 642 O O . MET A 1 91 ? 23.158 -7.607 46.159 1.00 39.72 91 MET A O 1
ATOM 646 N N . ASP A 1 92 ? 23.941 -5.668 47.024 1.00 39.62 92 ASP A N 1
ATOM 647 C CA . ASP A 1 92 ? 25.087 -5.432 46.149 1.00 39.62 92 ASP A CA 1
ATOM 648 C C . ASP A 1 92 ? 26.293 -6.274 46.593 1.00 39.62 92 ASP A C 1
ATOM 650 O O . ASP A 1 92 ? 26.631 -6.282 47.777 1.00 39.62 92 ASP A O 1
ATOM 654 N N . ASN A 1 93 ? 26.992 -6.923 45.652 1.00 38.81 93 ASN A N 1
ATOM 655 C CA . ASN A 1 93 ? 28.428 -7.177 45.804 1.00 38.81 93 ASN A CA 1
ATOM 656 C C . ASN A 1 93 ? 29.130 -7.446 44.453 1.00 38.81 93 ASN A C 1
ATOM 658 O O . ASN A 1 93 ? 28.780 -8.385 43.739 1.00 38.81 93 ASN A O 1
ATOM 662 N N . TYR A 1 94 ? 30.154 -6.645 44.148 1.00 40.25 94 TYR A N 1
ATOM 663 C CA . TYR A 1 94 ? 31.212 -6.869 43.147 1.00 40.25 94 TYR A CA 1
ATOM 664 C C . TYR A 1 94 ? 32.546 -6.849 43.905 1.00 40.25 94 TYR A C 1
ATOM 666 O O . TYR A 1 94 ? 32.698 -6.017 44.801 1.00 40.25 94 TYR A O 1
ATOM 674 N N . PRO A 1 95 ? 33.539 -7.682 43.541 1.00 46.62 95 PRO A N 1
ATOM 675 C CA . PRO A 1 95 ? 34.820 -7.063 43.162 1.00 46.62 95 PRO A CA 1
ATOM 676 C C . PRO A 1 95 ? 35.645 -7.795 42.073 1.00 46.62 95 PRO A C 1
ATOM 678 O O . PRO A 1 95 ? 36.011 -8.953 42.213 1.00 46.62 95 PRO A O 1
ATOM 681 N N . ASN A 1 96 ? 35.969 -7.012 41.037 1.00 37.00 96 ASN A N 1
ATOM 682 C CA . ASN A 1 96 ? 37.252 -6.761 40.346 1.00 37.00 96 ASN A CA 1
ATOM 683 C C . ASN A 1 96 ? 38.182 -7.859 39.733 1.00 37.00 96 ASN A C 1
ATOM 685 O O . ASN A 1 96 ? 38.492 -8.889 40.316 1.00 37.00 96 ASN A O 1
ATOM 689 N N . LEU A 1 97 ? 38.667 -7.463 38.543 1.00 40.44 97 LEU A N 1
ATOM 690 C CA . LEU A 1 97 ? 39.595 -7.938 37.481 1.00 40.44 97 LEU A CA 1
ATOM 691 C C . LEU A 1 97 ? 41.114 -7.825 37.856 1.00 40.44 97 LEU A C 1
ATOM 693 O O . LEU A 1 97 ? 41.352 -7.407 38.991 1.00 40.44 97 LEU A O 1
ATOM 697 N N . PRO A 1 98 ? 42.167 -7.969 36.975 1.00 51.59 98 PRO A N 1
ATOM 698 C CA . PRO A 1 98 ? 42.412 -8.529 35.598 1.00 51.59 98 PRO A CA 1
ATOM 699 C C . PRO A 1 98 ? 43.819 -9.266 35.521 1.00 51.59 98 PRO A C 1
ATOM 701 O O . PRO A 1 98 ? 44.187 -9.806 36.565 1.00 51.59 98 PRO A O 1
ATOM 704 N N . PRO A 1 99 ? 44.704 -9.273 34.461 1.00 48.12 99 PRO A N 1
ATOM 705 C CA . PRO A 1 99 ? 44.643 -8.940 33.006 1.00 48.12 99 PRO A CA 1
ATOM 706 C C . PRO A 1 99 ? 45.372 -9.906 32.012 1.00 48.12 99 PRO A C 1
ATOM 708 O O . PRO A 1 99 ? 46.121 -10.790 32.415 1.00 48.12 99 PRO A O 1
ATOM 711 N N . SER A 1 100 ? 45.203 -9.658 30.696 1.00 36.50 100 SER A N 1
ATOM 712 C CA . SER A 1 100 ? 46.195 -9.707 29.571 1.00 36.50 100 SER A CA 1
ATOM 713 C C . SER A 1 100 ? 45.448 -9.268 28.280 1.00 36.50 100 SER A C 1
ATOM 715 O O . SER A 1 100 ? 44.463 -9.915 27.944 1.00 36.50 100 SER A O 1
ATOM 717 N N . VAL A 1 101 ? 45.595 -8.055 27.703 1.00 38.03 101 VAL A N 1
ATOM 718 C CA . VAL A 1 101 ? 46.638 -7.516 26.770 1.00 38.03 101 VAL A CA 1
ATOM 719 C C . VAL A 1 101 ? 46.845 -8.469 25.565 1.00 38.03 101 VAL A C 1
ATOM 721 O O . VAL A 1 101 ? 47.086 -9.642 25.806 1.00 38.03 101 VAL A O 1
ATOM 724 N N . ASP A 1 102 ? 46.716 -8.137 24.269 1.00 31.44 102 ASP A N 1
ATOM 725 C CA . ASP A 1 102 ? 46.953 -6.903 23.491 1.00 31.44 102 ASP A CA 1
ATOM 726 C C . ASP A 1 102 ? 46.223 -6.925 22.109 1.00 31.44 102 ASP A C 1
ATOM 728 O O . ASP A 1 102 ? 45.749 -7.973 21.666 1.00 31.44 102 ASP A O 1
ATOM 732 N N . LYS A 1 103 ? 46.191 -5.781 21.407 1.00 37.59 103 LYS A N 1
ATOM 733 C CA . LYS A 1 103 ? 45.781 -5.529 19.987 1.00 37.59 103 LYS A CA 1
ATOM 734 C C . LYS A 1 103 ? 47.093 -5.340 19.154 1.00 37.59 103 LYS A C 1
ATOM 736 O O . LYS A 1 103 ? 48.042 -4.929 19.818 1.00 37.59 103 LYS A O 1
ATOM 741 N N . PRO A 1 104 ? 47.261 -5.564 17.806 1.00 40.59 104 PRO A N 1
ATOM 742 C CA . PRO A 1 104 ? 46.578 -4.797 16.736 1.00 40.59 104 PRO A CA 1
ATOM 743 C C . PRO A 1 104 ? 46.507 -5.326 15.265 1.00 40.59 104 PRO A C 1
ATOM 745 O O . PRO A 1 104 ? 47.123 -6.309 14.884 1.00 40.59 104 PRO A O 1
ATOM 748 N N . ASP A 1 105 ? 45.718 -4.577 14.474 1.00 30.62 105 ASP A N 1
ATOM 749 C CA . ASP A 1 105 ? 45.750 -4.262 13.025 1.00 30.62 105 ASP A CA 1
ATOM 750 C C . ASP A 1 105 ? 45.638 -5.314 11.893 1.00 30.62 105 ASP A C 1
ATOM 752 O O . ASP A 1 105 ? 46.390 -6.275 11.784 1.00 30.62 105 ASP A O 1
ATOM 756 N N . GLY A 1 106 ? 44.740 -5.008 10.939 1.00 27.05 106 GLY A N 1
ATOM 757 C CA . GLY A 1 106 ? 44.658 -5.574 9.583 1.00 27.05 106 GLY A CA 1
ATOM 758 C C . GLY A 1 106 ? 43.408 -5.080 8.816 1.00 27.05 106 GLY A C 1
ATOM 759 O O . GLY A 1 106 ? 42.401 -4.820 9.466 1.00 27.05 106 GLY A O 1
ATOM 760 N N . PRO A 1 107 ? 43.447 -4.885 7.479 1.00 37.66 107 PRO A N 1
ATOM 761 C CA . PRO A 1 107 ? 43.064 -3.609 6.850 1.00 37.66 107 PRO A CA 1
ATOM 762 C C . PRO A 1 107 ? 41.734 -3.589 6.063 1.00 37.66 107 PRO A C 1
ATOM 764 O O . PRO A 1 107 ? 41.173 -4.619 5.697 1.00 37.66 107 PRO A O 1
ATOM 767 N N . SER A 1 108 ? 41.279 -2.369 5.746 1.00 39.72 108 SER A N 1
ATOM 768 C CA . SER A 1 108 ? 40.284 -2.045 4.710 1.00 39.72 108 SER A CA 1
ATOM 769 C C . SER A 1 108 ? 40.725 -2.520 3.316 1.00 39.72 108 SER A C 1
ATOM 771 O O . SER A 1 108 ? 41.902 -2.362 2.989 1.00 39.72 108 SER A O 1
ATOM 773 N N . PRO A 1 109 ? 39.813 -2.960 2.431 1.00 34.59 109 PRO A N 1
ATOM 774 C CA . PRO A 1 109 ? 40.081 -2.984 1.004 1.00 34.59 109 PRO A CA 1
ATOM 775 C C . PRO A 1 109 ? 39.629 -1.676 0.339 1.00 34.59 109 PRO A C 1
ATOM 777 O O . PRO A 1 109 ? 38.450 -1.323 0.322 1.00 34.59 109 PRO A O 1
ATOM 780 N N . THR A 1 110 ? 40.615 -0.979 -0.219 1.00 29.58 110 THR A N 1
ATOM 781 C CA . THR A 1 110 ? 40.502 -0.033 -1.333 1.00 29.58 110 THR A CA 1
ATOM 782 C C . THR A 1 110 ? 39.995 -0.779 -2.570 1.00 29.58 110 THR A C 1
ATOM 784 O O . THR A 1 110 ? 40.467 -1.880 -2.848 1.00 29.58 110 THR A O 1
ATOM 787 N N . ILE A 1 111 ? 39.069 -0.188 -3.326 1.00 30.80 111 ILE A N 1
ATOM 788 C CA . ILE A 1 111 ? 38.679 -0.682 -4.651 1.00 30.80 111 ILE A CA 1
ATOM 789 C C . ILE A 1 111 ? 39.284 0.271 -5.683 1.00 30.80 111 ILE A C 1
ATOM 791 O O . ILE A 1 111 ? 38.717 1.322 -5.952 1.00 30.80 111 ILE A O 1
ATOM 795 N N . ASP A 1 112 ? 40.436 -0.113 -6.227 1.00 28.44 112 ASP A N 1
ATOM 796 C CA . ASP A 1 112 ? 40.942 0.355 -7.517 1.00 28.44 112 ASP A CA 1
ATOM 797 C C . ASP A 1 112 ? 41.103 -0.878 -8.408 1.00 28.44 112 ASP A C 1
ATOM 799 O O . ASP A 1 112 ? 41.731 -1.867 -8.025 1.00 28.44 112 ASP A O 1
ATOM 803 N N . GLY A 1 113 ? 40.512 -0.825 -9.596 1.00 29.16 113 GLY A N 1
ATOM 804 C CA . GLY A 1 113 ? 40.561 -1.903 -10.574 1.00 29.16 113 GLY A CA 1
ATOM 805 C C . GLY A 1 113 ? 40.075 -1.416 -11.928 1.00 29.16 113 GLY A C 1
ATOM 806 O O . GLY A 1 113 ? 38.936 -1.661 -12.309 1.00 29.16 113 GLY A O 1
ATOM 807 N N . GLN A 1 114 ? 40.948 -0.702 -12.641 1.00 31.22 114 GLN A N 1
ATOM 808 C CA . GLN A 1 114 ? 40.828 -0.502 -14.082 1.00 31.22 114 GLN A CA 1
ATOM 809 C C . GLN A 1 114 ? 40.839 -1.863 -14.788 1.00 31.22 114 GLN A C 1
ATOM 811 O O . GLN A 1 114 ? 41.743 -2.672 -14.585 1.00 31.22 114 GLN A O 1
ATOM 816 N N . GLY A 1 115 ? 39.861 -2.072 -15.664 1.00 27.03 115 GLY A N 1
ATOM 817 C CA . GLY A 1 115 ? 39.848 -3.140 -16.652 1.00 27.03 115 GLY A CA 1
ATOM 818 C C . GLY A 1 115 ? 39.295 -2.593 -17.959 1.00 27.03 115 GLY A C 1
ATOM 819 O O . GLY A 1 115 ? 38.095 -2.648 -18.202 1.00 27.03 115 GLY A O 1
ATOM 820 N N . GLU A 1 116 ? 40.170 -2.033 -18.790 1.00 35.31 116 GLU A N 1
ATOM 821 C CA . GLU A 1 116 ? 39.882 -1.836 -20.207 1.00 35.31 116 GLU A CA 1
ATOM 822 C C . GLU A 1 116 ? 39.792 -3.211 -20.878 1.00 35.31 116 GLU A C 1
ATOM 824 O O . GLU A 1 116 ? 40.739 -3.993 -20.812 1.00 35.31 116 GLU A O 1
ATOM 829 N N . THR A 1 117 ? 38.697 -3.495 -21.582 1.00 28.88 117 THR A N 1
ATOM 830 C CA . THR A 1 117 ? 38.730 -4.442 -22.702 1.00 28.88 117 THR A CA 1
ATOM 831 C C . THR A 1 117 ? 37.952 -3.863 -23.878 1.00 28.88 117 THR A C 1
ATOM 833 O O . THR A 1 117 ? 36.763 -3.568 -23.806 1.00 28.88 117 THR A O 1
ATOM 836 N N . ASN A 1 118 ? 38.691 -3.643 -24.963 1.00 34.44 118 ASN A N 1
ATOM 837 C CA . ASN A 1 118 ? 38.177 -3.368 -26.295 1.00 34.44 118 ASN A CA 1
ATOM 838 C C . ASN A 1 118 ? 37.644 -4.668 -26.920 1.00 34.44 118 ASN A C 1
ATOM 840 O O . ASN A 1 118 ? 38.280 -5.709 -26.768 1.00 34.44 118 ASN A O 1
ATOM 844 N N . GLY A 1 119 ? 36.576 -4.566 -27.719 1.00 35.59 119 GLY A N 1
ATOM 845 C CA . GLY A 1 119 ? 36.288 -5.512 -28.806 1.00 35.59 119 GLY A CA 1
ATOM 846 C C . GLY A 1 119 ? 34.963 -6.282 -28.734 1.00 35.59 119 GLY A C 1
ATOM 847 O O . GLY A 1 119 ? 34.817 -7.216 -27.960 1.00 35.59 119 GLY A O 1
ATOM 848 N N . ASP A 1 120 ? 34.080 -5.939 -29.679 1.00 42.00 120 ASP A N 1
ATOM 849 C CA . ASP A 1 120 ? 33.202 -6.843 -30.440 1.00 42.00 120 ASP A CA 1
ATOM 850 C C . ASP A 1 120 ? 31.779 -7.224 -29.959 1.00 42.00 120 ASP A C 1
ATOM 852 O O . ASP A 1 120 ? 31.513 -7.647 -28.838 1.00 42.00 120 ASP A O 1
ATOM 856 N N . ASN A 1 121 ? 30.880 -7.193 -30.959 1.00 40.25 121 ASN A N 1
ATOM 857 C CA . ASN A 1 121 ? 29.615 -7.932 -31.108 1.00 40.25 121 ASN A CA 1
ATOM 858 C C . ASN A 1 121 ?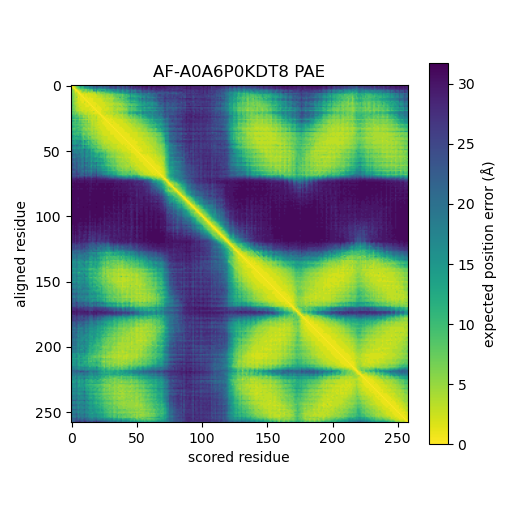 28.304 -7.246 -30.657 1.00 40.25 121 ASN A C 1
ATOM 860 O O . ASN A 1 121 ? 27.846 -7.355 -29.521 1.00 40.25 121 ASN A O 1
ATOM 864 N N . LYS A 1 122 ? 27.592 -6.665 -31.643 1.00 44.53 122 LYS A N 1
ATOM 865 C CA . LYS A 1 122 ? 26.184 -6.197 -31.571 1.00 44.53 122 LYS A CA 1
ATOM 866 C C . LYS A 1 122 ? 25.201 -7.230 -30.987 1.00 44.53 122 LYS A C 1
ATOM 868 O O . LYS A 1 122 ? 24.118 -6.866 -30.541 1.00 44.53 122 LYS A O 1
ATOM 873 N N . GLU A 1 123 ? 25.552 -8.512 -31.010 1.00 41.97 123 GLU A N 1
ATOM 874 C CA . GLU A 1 123 ? 24.719 -9.617 -30.530 1.00 41.97 123 GLU A CA 1
ATOM 875 C C . GLU A 1 123 ? 24.836 -9.822 -29.009 1.00 41.97 123 GLU A C 1
ATOM 877 O O . GLU A 1 123 ? 23.829 -10.065 -28.342 1.00 41.97 123 GLU A O 1
ATOM 882 N N . THR A 1 124 ? 26.023 -9.582 -28.438 1.00 41.69 124 THR A N 1
ATOM 883 C CA . THR A 1 124 ? 26.254 -9.538 -26.985 1.00 41.69 124 THR A CA 1
ATOM 884 C C . THR A 1 124 ? 25.526 -8.344 -26.368 1.00 41.69 124 THR A C 1
ATOM 886 O O . THR A 1 124 ? 24.785 -8.517 -25.408 1.00 41.69 124 THR A O 1
ATOM 889 N N . GLN A 1 125 ? 25.603 -7.163 -27.000 1.00 48.38 125 GLN A N 1
ATOM 890 C CA . GLN A 1 125 ? 24.850 -5.971 -26.575 1.00 48.38 125 GLN A CA 1
ATOM 891 C C . GLN A 1 125 ? 23.331 -6.187 -26.592 1.00 48.38 125 GLN A C 1
ATOM 893 O O . GLN A 1 125 ? 22.635 -5.736 -25.688 1.00 48.38 125 GLN A O 1
ATOM 898 N N . LYS A 1 126 ? 22.797 -6.914 -27.583 1.00 53.12 126 LYS A N 1
ATOM 899 C CA . LYS A 1 126 ? 21.360 -7.218 -27.670 1.00 53.12 126 LYS A CA 1
ATOM 900 C C . LYS A 1 126 ? 20.896 -8.173 -26.564 1.00 53.12 126 LYS A C 1
ATOM 902 O O . LYS A 1 126 ? 19.782 -8.019 -26.067 1.00 53.12 126 LYS A O 1
ATOM 907 N N . ASN A 1 127 ? 21.731 -9.136 -26.167 1.00 56.09 127 ASN A N 1
ATOM 908 C CA . ASN A 1 127 ? 21.434 -10.042 -25.054 1.00 56.09 127 ASN A CA 1
ATOM 909 C C . ASN A 1 127 ? 21.546 -9.343 -23.694 1.00 56.09 127 ASN A C 1
ATOM 911 O O . ASN A 1 127 ? 20.668 -9.536 -22.857 1.00 56.09 127 ASN A O 1
ATOM 915 N N . THR A 1 128 ? 22.551 -8.485 -23.504 1.00 57.19 128 THR A N 1
ATOM 916 C CA . THR A 1 128 ? 22.682 -7.646 -22.304 1.00 57.19 128 THR A CA 1
ATOM 917 C C . THR A 1 128 ? 21.498 -6.691 -22.173 1.00 57.19 128 THR A C 1
ATOM 919 O O . THR A 1 128 ? 20.881 -6.632 -21.115 1.00 57.19 128 THR A O 1
ATOM 922 N N . GLN A 1 129 ? 21.099 -6.028 -23.264 1.00 61.12 129 GLN A N 1
ATOM 923 C CA . GLN A 1 129 ? 19.935 -5.139 -23.281 1.00 61.12 129 GLN A CA 1
ATOM 924 C C . GLN A 1 129 ? 18.640 -5.890 -22.953 1.00 61.12 129 GLN A C 1
ATOM 926 O O . GLN A 1 129 ? 17.826 -5.409 -22.174 1.00 61.12 129 GLN A O 1
ATOM 931 N N . LYS A 1 130 ? 18.469 -7.102 -23.492 1.00 68.56 130 LYS A N 1
ATOM 932 C CA . LYS A 1 130 ? 17.296 -7.937 -23.219 1.00 68.56 130 LYS A CA 1
ATOM 933 C C . LYS A 1 130 ? 17.215 -8.373 -21.750 1.00 68.56 130 LYS A C 1
ATOM 935 O O . LYS A 1 130 ? 16.121 -8.389 -21.197 1.00 68.56 130 LYS A O 1
ATOM 940 N N . GLN A 1 131 ? 18.346 -8.710 -21.128 1.00 65.00 131 GLN A N 1
ATOM 941 C CA . GLN A 1 131 ? 18.409 -9.038 -19.696 1.00 65.00 131 GLN A CA 1
ATOM 942 C C . GLN A 1 131 ? 18.096 -7.817 -18.823 1.00 65.00 131 GLN A C 1
ATOM 944 O O . GLN A 1 131 ? 17.398 -7.933 -17.820 1.00 65.00 131 GLN A O 1
ATOM 949 N N . LEU A 1 132 ? 18.553 -6.636 -19.236 1.00 65.12 132 LEU A N 1
ATOM 950 C CA . LEU A 1 132 ? 18.280 -5.373 -18.554 1.00 65.12 132 LEU A CA 1
ATOM 951 C C . LEU A 1 132 ? 16.794 -4.985 -18.655 1.00 65.12 132 LEU A C 1
ATOM 953 O O . LEU A 1 132 ? 16.171 -4.631 -17.656 1.00 65.12 132 LEU A O 1
ATOM 957 N N . ASP A 1 133 ? 16.190 -5.163 -19.832 1.00 72.31 133 ASP A N 1
ATOM 958 C CA . ASP A 1 133 ? 14.752 -4.969 -20.047 1.00 72.31 133 ASP A CA 1
ATOM 959 C C . ASP A 1 133 ? 13.906 -5.954 -19.215 1.00 72.31 133 ASP A C 1
ATOM 961 O O . ASP A 1 133 ? 12.821 -5.610 -18.740 1.00 72.31 133 ASP A O 1
ATOM 965 N N . GLU A 1 134 ? 14.382 -7.189 -19.031 1.00 73.12 134 GLU A N 1
ATOM 966 C CA . GLU A 1 134 ? 13.731 -8.201 -18.194 1.00 73.12 134 GLU A CA 1
ATOM 967 C C . GLU A 1 134 ? 13.824 -7.850 -16.702 1.00 73.12 134 GLU A C 1
ATOM 969 O O . GLU A 1 134 ? 12.810 -7.901 -16.000 1.00 73.12 134 GLU A O 1
ATOM 974 N N . ALA A 1 135 ? 14.987 -7.387 -16.236 1.00 70.88 135 ALA A N 1
ATOM 975 C CA . ALA A 1 135 ? 15.169 -6.888 -14.873 1.00 70.88 135 ALA A CA 1
ATOM 976 C C . ALA A 1 135 ? 14.290 -5.656 -14.586 1.00 70.88 135 ALA A C 1
ATOM 978 O O . ALA A 1 135 ? 13.668 -5.571 -13.526 1.00 70.88 135 ALA A O 1
ATOM 979 N N . HIS A 1 136 ? 14.172 -4.731 -15.542 1.00 73.31 136 HIS A N 1
ATOM 980 C CA . HIS A 1 136 ? 13.293 -3.565 -15.425 1.00 73.31 136 HIS A CA 1
ATOM 981 C C . HIS A 1 136 ? 11.818 -3.964 -15.343 1.00 73.31 136 HIS A C 1
ATOM 983 O O . HIS A 1 136 ? 11.099 -3.485 -14.465 1.00 73.31 136 HIS A O 1
ATOM 989 N N . LYS A 1 137 ? 11.372 -4.903 -16.186 1.00 79.38 137 LYS A N 1
ATOM 990 C CA . LYS A 1 137 ? 10.007 -5.446 -16.107 1.00 79.38 137 LYS A CA 1
ATOM 991 C C . LYS A 1 137 ? 9.731 -6.125 -14.771 1.00 79.38 137 LYS A C 1
ATOM 993 O O . LYS A 1 137 ? 8.646 -5.951 -14.219 1.00 79.38 137 LYS A O 1
ATOM 998 N N . LEU A 1 138 ? 10.692 -6.888 -14.251 1.00 79.88 138 LEU A N 1
ATOM 999 C CA . LEU A 1 138 ? 10.571 -7.535 -12.946 1.00 79.88 138 LEU A CA 1
ATOM 1000 C C . LEU A 1 138 ? 10.436 -6.492 -11.826 1.00 79.88 138 LEU A C 1
ATOM 1002 O O . LEU A 1 138 ? 9.542 -6.595 -10.983 1.00 79.88 138 LEU A O 1
ATOM 1006 N N . ALA A 1 139 ? 11.270 -5.451 -11.862 1.00 76.44 139 ALA A N 1
ATOM 1007 C CA . ALA A 1 139 ? 11.241 -4.348 -10.909 1.00 76.44 139 ALA A CA 1
ATOM 1008 C C . ALA A 1 139 ? 9.897 -3.592 -10.953 1.00 76.44 139 ALA A C 1
ATOM 1010 O O . ALA A 1 139 ? 9.248 -3.425 -9.918 1.00 76.44 139 ALA A O 1
ATOM 1011 N N . GLU A 1 140 ? 9.413 -3.221 -12.138 1.00 78.38 140 GLU A N 1
ATOM 1012 C CA . GLU A 1 140 ? 8.100 -2.583 -12.317 1.00 78.38 140 GLU A CA 1
ATOM 1013 C C . GLU A 1 140 ? 6.947 -3.469 -11.830 1.00 78.38 140 GLU A C 1
ATOM 1015 O O . GLU A 1 140 ? 6.024 -2.997 -11.158 1.00 78.38 140 GLU A O 1
ATOM 1020 N N . HIS A 1 141 ? 7.006 -4.767 -12.127 1.00 84.75 141 HIS A N 1
ATOM 1021 C CA . HIS A 1 141 ? 6.002 -5.725 -11.684 1.00 84.75 141 HIS A CA 1
ATOM 1022 C C . HIS A 1 141 ? 5.979 -5.868 -10.155 1.00 84.75 141 HIS A C 1
ATOM 1024 O O . HIS A 1 141 ? 4.902 -5.925 -9.555 1.00 84.75 141 HIS A O 1
ATOM 1030 N N . SER A 1 142 ? 7.148 -5.893 -9.506 1.00 82.69 142 SER A N 1
ATOM 1031 C CA . SER A 1 142 ? 7.251 -5.917 -8.041 1.00 82.69 142 SER A CA 1
ATOM 1032 C C . SER A 1 142 ? 6.638 -4.668 -7.398 1.00 82.69 142 SER A C 1
ATOM 1034 O O . SER A 1 142 ? 5.865 -4.788 -6.448 1.00 82.69 142 SER A O 1
ATOM 1036 N N . LEU A 1 143 ? 6.877 -3.482 -7.972 1.00 84.38 143 LEU A N 1
ATOM 1037 C CA . LEU A 1 143 ? 6.301 -2.227 -7.487 1.00 84.38 143 LEU A CA 1
ATOM 1038 C C . LEU A 1 143 ? 4.780 -2.206 -7.627 1.00 84.38 143 LEU A C 1
ATOM 1040 O O . LEU A 1 143 ? 4.077 -1.762 -6.720 1.00 84.38 143 LEU A O 1
ATOM 1044 N N . LYS A 1 144 ? 4.266 -2.697 -8.758 1.00 87.81 144 LYS A N 1
ATOM 1045 C CA . LYS A 1 144 ? 2.825 -2.780 -8.997 1.00 87.81 144 LYS A CA 1
ATOM 1046 C C . LYS A 1 144 ? 2.141 -3.705 -7.989 1.00 87.81 144 LYS A C 1
ATOM 1048 O O . LYS A 1 144 ? 1.147 -3.307 -7.391 1.00 87.81 144 LYS A O 1
ATOM 1053 N N . ARG A 1 145 ? 2.708 -4.890 -7.740 1.00 86.81 145 ARG A N 1
ATOM 1054 C CA . ARG A 1 145 ? 2.209 -5.803 -6.698 1.00 86.81 145 ARG A CA 1
ATOM 1055 C C . ARG A 1 145 ? 2.227 -5.161 -5.314 1.00 86.81 145 ARG A C 1
ATOM 1057 O O . ARG A 1 145 ? 1.219 -5.203 -4.616 1.00 86.81 145 ARG A O 1
ATOM 1064 N N . ALA A 1 146 ? 3.326 -4.498 -4.950 1.00 86.31 146 ALA A N 1
ATOM 1065 C CA . ALA A 1 146 ? 3.424 -3.785 -3.679 1.00 86.31 146 ALA A CA 1
ATOM 1066 C C . ALA A 1 146 ? 2.369 -2.668 -3.552 1.00 86.31 146 ALA A C 1
ATOM 1068 O O . ALA A 1 146 ? 1.790 -2.498 -2.481 1.00 86.31 146 ALA A O 1
ATOM 1069 N N . MET A 1 147 ? 2.074 -1.933 -4.635 1.00 84.31 147 MET A N 1
ATOM 1070 C CA . MET A 1 147 ? 0.985 -0.941 -4.666 1.00 84.31 147 MET A CA 1
ATOM 1071 C C . MET A 1 147 ? -0.379 -1.571 -4.442 1.00 84.31 147 MET A C 1
ATOM 1073 O O . MET A 1 147 ? -1.146 -1.074 -3.618 1.00 84.31 147 MET A O 1
ATOM 1077 N N . ASP A 1 148 ? -0.685 -2.644 -5.165 1.00 88.25 148 ASP A N 1
ATOM 1078 C CA . ASP A 1 148 ? -1.972 -3.323 -5.048 1.00 88.25 148 ASP A CA 1
ATOM 1079 C C . ASP A 1 148 ? -2.161 -3.900 -3.634 1.00 88.25 148 ASP A C 1
ATOM 1081 O O . ASP A 1 148 ? -3.254 -3.803 -3.071 1.00 88.25 148 ASP A O 1
ATOM 1085 N N . ALA A 1 149 ? -1.095 -4.429 -3.026 1.00 88.06 149 ALA A N 1
ATOM 1086 C CA . ALA A 1 149 ? -1.092 -4.910 -1.646 1.00 88.06 149 ALA A CA 1
ATOM 1087 C C . ALA A 1 149 ? -1.286 -3.775 -0.626 1.00 88.06 149 ALA A C 1
ATOM 1089 O O . ALA A 1 149 ? -2.163 -3.862 0.234 1.00 88.06 149 ALA A O 1
ATOM 1090 N N . ALA A 1 150 ? -0.522 -2.684 -0.742 1.00 86.50 150 ALA A N 1
ATOM 1091 C CA . ALA A 1 150 ? -0.641 -1.529 0.149 1.00 86.50 150 ALA A CA 1
ATOM 1092 C C . ALA A 1 150 ? -2.021 -0.862 0.045 1.00 86.50 150 ALA A C 1
ATOM 1094 O O . ALA A 1 150 ? -2.592 -0.450 1.054 1.00 86.50 150 ALA A O 1
ATOM 1095 N N . LYS A 1 151 ? -2.592 -0.808 -1.164 1.00 87.62 151 LYS A N 1
ATOM 1096 C CA . LYS A 1 151 ? -3.959 -0.331 -1.387 1.00 87.62 151 LYS A CA 1
ATOM 1097 C C . LYS A 1 151 ? -4.979 -1.184 -0.650 1.00 87.62 151 LYS A C 1
ATOM 1099 O O . LYS A 1 151 ? -5.790 -0.648 0.097 1.00 87.62 151 LYS A O 1
ATOM 1104 N N . GLN A 1 152 ? -4.904 -2.502 -0.818 1.00 88.94 152 GLN A N 1
ATOM 1105 C CA . GLN A 1 152 ? -5.786 -3.424 -0.108 1.00 88.94 152 GLN A CA 1
ATOM 1106 C C . GLN A 1 152 ? -5.642 -3.278 1.411 1.00 88.94 152 GLN A C 1
ATOM 1108 O O . GLN A 1 152 ? -6.647 -3.249 2.113 1.00 88.94 152 GLN A O 1
ATOM 1113 N N . ALA A 1 153 ? -4.416 -3.131 1.924 1.00 86.81 153 ALA A N 1
ATOM 1114 C CA . ALA A 1 153 ? -4.173 -2.908 3.348 1.00 86.81 153 ALA A CA 1
ATOM 1115 C C . ALA A 1 153 ? -4.832 -1.615 3.865 1.00 86.81 153 ALA A C 1
ATOM 1117 O O . ALA A 1 153 ? -5.437 -1.627 4.937 1.00 86.81 153 ALA A O 1
ATOM 1118 N N . ALA A 1 154 ? -4.773 -0.526 3.093 1.00 85.06 154 ALA A N 1
ATOM 1119 C CA . ALA A 1 154 ? -5.440 0.731 3.431 1.00 85.06 154 ALA A CA 1
ATOM 1120 C C . ALA A 1 154 ? -6.975 0.610 3.405 1.00 85.06 154 ALA A C 1
ATOM 1122 O O . ALA A 1 154 ? -7.649 1.144 4.289 1.00 85.06 154 ALA A O 1
ATOM 1123 N N . ASP A 1 155 ? -7.530 -0.123 2.436 1.00 86.81 155 ASP A N 1
ATOM 1124 C CA . ASP A 1 155 ? -8.972 -0.382 2.356 1.00 86.81 155 ASP A CA 1
ATOM 1125 C C . ASP A 1 155 ? -9.455 -1.205 3.569 1.00 86.81 155 ASP A C 1
ATOM 1127 O O . ASP A 1 155 ? -10.479 -0.882 4.179 1.00 86.81 155 ASP A O 1
ATOM 1131 N N . TYR A 1 156 ? -8.688 -2.226 3.973 1.00 85.94 156 TYR A N 1
ATOM 1132 C CA . TYR A 1 156 ? -8.952 -3.005 5.187 1.00 85.94 156 TYR A CA 1
ATOM 1133 C C . TYR A 1 156 ? -8.870 -2.140 6.453 1.00 85.94 156 TYR A C 1
ATOM 1135 O O . TYR A 1 156 ? -9.747 -2.232 7.310 1.00 85.94 156 TYR A O 1
ATOM 1143 N N . ASP A 1 157 ? -7.878 -1.258 6.563 1.00 84.81 157 ASP A N 1
ATOM 1144 C CA . ASP A 1 157 ? -7.756 -0.331 7.693 1.00 84.81 157 ASP A CA 1
ATOM 1145 C C . ASP A 1 157 ? -8.971 0.605 7.805 1.00 84.81 157 ASP A C 1
ATOM 1147 O O . ASP A 1 157 ? -9.570 0.727 8.874 1.00 84.81 157 ASP A O 1
ATOM 1151 N N . SER A 1 158 ? -9.423 1.180 6.685 1.00 85.06 158 SER A N 1
ATOM 1152 C CA . SER A 1 158 ? -10.649 1.991 6.654 1.00 85.06 158 SER A CA 1
ATOM 1153 C C . SER A 1 158 ? -11.8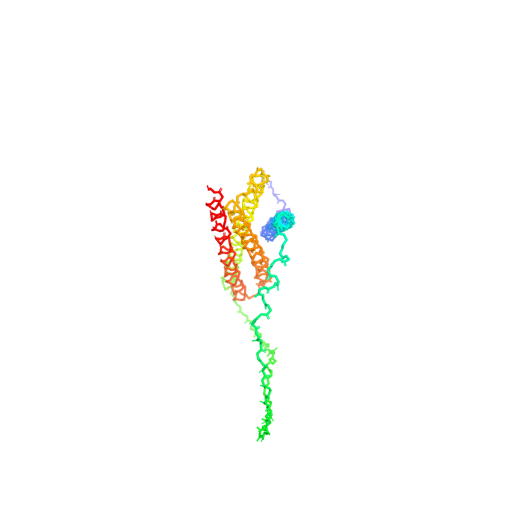74 1.204 7.134 1.00 85.06 158 SER A C 1
ATOM 1155 O O . SER A 1 158 ? -12.701 1.726 7.888 1.00 85.06 158 SER A O 1
ATOM 1157 N N . GLU A 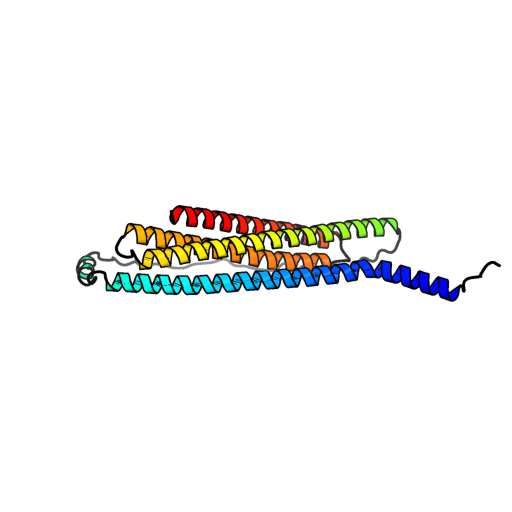1 159 ? -11.975 -0.069 6.752 1.00 86.62 159 GLU A N 1
ATOM 1158 C CA . GLU A 1 159 ? -13.057 -0.940 7.199 1.00 86.62 159 GLU A CA 1
ATOM 1159 C C . GLU A 1 159 ? -12.974 -1.261 8.702 1.00 86.62 159 GLU A C 1
ATOM 1161 O O . GLU A 1 159 ? -13.994 -1.213 9.394 1.00 86.62 159 GLU A O 1
ATOM 1166 N N . ALA A 1 160 ? -11.778 -1.534 9.232 1.00 85.19 160 ALA A N 1
ATOM 1167 C CA . ALA A 1 160 ? -11.552 -1.735 10.666 1.00 85.19 160 ALA A CA 1
ATOM 1168 C C . ALA A 1 160 ? -11.942 -0.499 11.489 1.00 85.19 160 ALA A C 1
ATOM 1170 O O . ALA A 1 160 ? -12.624 -0.629 12.511 1.00 85.19 160 ALA A O 1
ATOM 1171 N N . LEU A 1 161 ? -11.544 0.694 11.038 1.00 84.25 161 LEU A N 1
ATOM 1172 C CA . LEU A 1 161 ? -11.883 1.956 11.698 1.00 84.25 161 LEU A CA 1
ATOM 1173 C C . LEU A 1 161 ? -13.395 2.186 11.708 1.00 84.25 161 LEU A C 1
ATOM 1175 O O . LEU A 1 161 ? -13.951 2.521 12.752 1.00 84.25 161 LEU A O 1
ATOM 1179 N N . LYS A 1 162 ? -14.079 1.902 10.595 1.00 86.69 162 LYS A N 1
ATOM 1180 C CA . LYS A 1 162 ? -15.540 2.007 10.518 1.00 86.69 162 LYS A CA 1
ATOM 1181 C C . LYS A 1 162 ? -16.246 1.064 11.498 1.00 86.69 162 LYS A C 1
ATOM 1183 O O . LYS A 1 162 ? -17.172 1.478 12.188 1.00 86.69 162 LYS A O 1
ATOM 1188 N N . VAL A 1 163 ? -15.788 -0.187 11.615 1.00 86.12 163 VAL A N 1
ATOM 1189 C CA . VAL A 1 163 ? -16.332 -1.142 12.602 1.00 86.12 163 VAL A CA 1
ATOM 1190 C C . VAL A 1 163 ? -16.123 -0.634 14.034 1.00 86.12 163 VAL A C 1
ATOM 1192 O O . VAL A 1 163 ? -17.011 -0.777 14.877 1.00 86.12 163 VAL A O 1
ATOM 1195 N N . ALA A 1 164 ? -14.973 -0.020 14.315 1.00 82.19 164 ALA A N 1
ATOM 1196 C CA . ALA A 1 164 ? -14.677 0.562 15.619 1.00 82.19 164 ALA A CA 1
ATOM 1197 C C . ALA A 1 164 ? -15.566 1.784 15.939 1.00 82.19 164 ALA A C 1
ATOM 1199 O O . ALA A 1 164 ? -16.063 1.901 17.062 1.00 82.19 164 ALA A O 1
ATOM 1200 N N . GLU A 1 165 ? -15.817 2.660 14.964 1.00 81.25 165 GLU A N 1
ATOM 1201 C CA . GLU A 1 165 ? -16.740 3.799 15.093 1.00 81.25 165 GLU A CA 1
ATOM 1202 C C . GLU A 1 165 ? -18.198 3.356 15.288 1.00 81.25 165 GLU A C 1
ATOM 1204 O O . GLU A 1 165 ? -18.899 3.871 16.168 1.00 81.25 165 GLU A O 1
ATOM 1209 N N . ASP A 1 166 ? -18.652 2.352 14.537 1.00 83.88 166 ASP A N 1
ATOM 1210 C CA . ASP A 1 166 ? -19.989 1.774 14.702 1.00 83.88 166 ASP A CA 1
ATOM 1211 C C . ASP A 1 166 ? -20.151 1.160 16.106 1.00 83.88 166 ASP A C 1
ATOM 1213 O O . ASP A 1 166 ? -21.181 1.352 16.763 1.00 83.88 166 ASP A O 1
ATOM 1217 N N . MET A 1 167 ? -19.121 0.464 16.607 1.00 75.94 167 MET A N 1
ATOM 1218 C CA . MET A 1 167 ? -19.088 -0.057 17.980 1.00 75.94 167 MET A CA 1
ATOM 1219 C C . MET A 1 167 ? -19.120 1.060 19.027 1.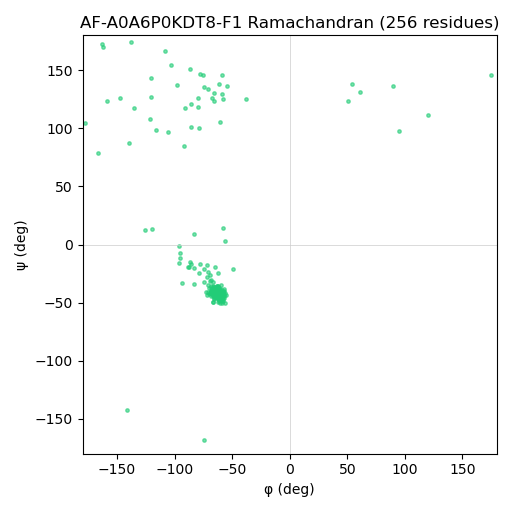00 75.94 167 MET A C 1
ATOM 1221 O O . MET A 1 167 ? -19.847 0.921 20.006 1.00 75.94 167 MET A O 1
ATOM 1225 N N . LEU A 1 168 ? -18.391 2.167 18.840 1.00 74.06 168 LEU A N 1
ATOM 1226 C CA . LEU A 1 168 ? -18.471 3.332 19.737 1.00 74.06 168 LEU A CA 1
ATOM 1227 C C . LEU A 1 168 ? -19.875 3.905 19.809 1.00 74.06 168 LEU A C 1
ATOM 1229 O O . LEU A 1 168 ? -20.366 4.214 20.896 1.00 74.06 168 LEU A O 1
ATOM 1233 N N . THR A 1 169 ? -20.509 4.045 18.650 1.00 76.75 169 THR A N 1
ATOM 1234 C CA . THR A 1 169 ? -21.835 4.644 18.537 1.00 76.75 169 THR A CA 1
ATOM 1235 C C . THR A 1 169 ? -22.872 3.783 19.258 1.00 76.75 169 THR A C 1
ATOM 1237 O O . THR A 1 169 ? -23.640 4.302 20.067 1.00 76.75 169 THR A O 1
ATOM 1240 N N . LYS A 1 170 ? -22.828 2.456 19.065 1.00 73.19 170 LYS A N 1
ATOM 1241 C CA . LYS A 1 170 ? -23.687 1.496 19.785 1.00 73.19 170 LYS A CA 1
ATOM 1242 C C . LYS A 1 170 ? -23.365 1.419 21.281 1.00 73.19 170 LYS A C 1
ATOM 1244 O O . LYS A 1 170 ? -24.264 1.400 22.118 1.00 73.19 170 LYS A O 1
ATOM 1249 N N . ALA A 1 171 ? -22.085 1.421 21.647 1.00 64.38 171 ALA A N 1
ATOM 1250 C CA . ALA A 1 171 ? -21.667 1.353 23.044 1.00 64.38 171 ALA A CA 1
ATOM 1251 C C . ALA A 1 171 ? -22.027 2.624 23.827 1.00 64.38 171 ALA A C 1
ATOM 1253 O O . ALA A 1 171 ? -22.323 2.539 25.017 1.00 64.38 171 ALA A O 1
ATOM 1254 N N . SER A 1 172 ? -22.065 3.797 23.181 1.00 60.88 172 SER A N 1
ATOM 1255 C CA . SER A 1 172 ? -22.507 5.040 23.824 1.00 60.88 172 SER A CA 1
ATOM 1256 C C . SER A 1 172 ? -23.968 4.987 24.289 1.00 60.88 172 SER A C 1
ATOM 1258 O O . SER A 1 172 ? -24.310 5.721 25.216 1.00 60.88 172 SER A O 1
ATOM 1260 N N . SER A 1 173 ? -24.819 4.140 23.694 1.00 62.22 173 SER A N 1
ATOM 1261 C CA . SER A 1 173 ? -26.196 3.916 24.161 1.00 62.22 173 SER A CA 1
ATOM 1262 C C . SER A 1 173 ? -26.332 2.824 25.231 1.00 62.22 173 SER A C 1
ATOM 1264 O O . SER A 1 173 ? -27.323 2.827 25.954 1.00 62.22 173 SER A O 1
ATOM 1266 N N . GLU A 1 174 ? -25.351 1.925 25.381 1.00 53.78 174 GLU A N 1
ATOM 1267 C CA . GLU A 1 174 ? -25.468 0.692 26.191 1.00 53.78 174 GLU A CA 1
ATOM 1268 C C . GLU A 1 174 ? -24.364 0.518 27.259 1.00 53.78 174 GLU A C 1
ATOM 1270 O O . GLU A 1 174 ? -24.239 -0.550 27.856 1.00 53.78 174 GLU A O 1
ATOM 1275 N N . LEU A 1 175 ? -23.578 1.567 27.548 1.00 55.66 175 LEU A N 1
ATOM 1276 C CA . LEU A 1 175 ? -22.302 1.569 28.303 1.00 55.66 175 LEU A CA 1
ATOM 1277 C C . LEU A 1 175 ? -22.311 0.976 29.739 1.00 55.66 175 LEU A C 1
ATOM 1279 O O . LEU A 1 175 ? -21.294 1.019 30.434 1.00 55.66 175 LEU A O 1
ATOM 1283 N N . SER A 1 176 ? -23.437 0.444 30.204 1.00 60.56 176 SER A N 1
ATOM 1284 C CA . SER A 1 176 ? -23.613 -0.117 31.545 1.00 60.56 176 SER A CA 1
ATOM 1285 C C . SER A 1 176 ? -23.040 -1.529 31.735 1.00 60.56 176 SER A C 1
ATOM 1287 O O . SER A 1 176 ? -22.684 -1.870 32.861 1.00 60.56 176 SER A O 1
ATOM 1289 N N . ASP A 1 177 ? -22.897 -2.332 30.674 1.00 68.81 177 ASP A N 1
ATOM 1290 C CA . ASP A 1 177 ? -22.528 -3.750 30.797 1.00 68.81 177 ASP A CA 1
ATOM 1291 C C . ASP A 1 177 ? -21.022 -4.042 30.579 1.00 68.81 177 ASP A C 1
ATOM 1293 O O . ASP A 1 177 ? -20.371 -3.513 29.671 1.00 68.81 177 ASP A O 1
ATOM 1297 N N . LEU A 1 178 ? -20.454 -4.914 31.423 1.00 69.12 178 LEU A N 1
ATOM 1298 C CA . LEU A 1 178 ? -19.026 -5.265 31.438 1.00 69.12 178 LEU A CA 1
ATOM 1299 C C . LEU A 1 178 ? -18.609 -6.080 30.203 1.00 69.12 178 LEU A C 1
ATOM 1301 O O . LEU A 1 178 ? -17.460 -5.982 29.757 1.00 69.12 178 LEU A O 1
ATOM 1305 N N . GLU A 1 179 ? -19.509 -6.895 29.654 1.00 73.88 179 GLU A N 1
ATOM 1306 C CA . GLU A 1 179 ? -19.232 -7.733 28.485 1.00 73.88 179 GLU A CA 1
ATOM 1307 C C . GLU A 1 179 ? -19.130 -6.879 27.217 1.00 73.88 179 GLU A C 1
ATOM 1309 O O . GLU A 1 179 ? -18.153 -6.980 26.464 1.00 73.88 179 GLU A O 1
ATOM 1314 N N . SER A 1 180 ? -20.051 -5.928 27.072 1.00 70.19 180 SER A N 1
ATOM 1315 C CA . SER A 1 180 ? -20.032 -4.914 26.012 1.00 70.19 180 SER A CA 1
ATOM 1316 C C . SER A 1 180 ? -18.738 -4.086 26.025 1.00 70.19 180 SER A C 1
ATOM 1318 O O . SER A 1 180 ? -18.120 -3.863 24.982 1.00 70.19 180 SER A O 1
ATOM 1320 N N . GLN A 1 181 ? -18.231 -3.717 27.208 1.00 70.00 181 GLN A N 1
ATOM 1321 C CA . GLN A 1 181 ? -16.952 -3.003 27.329 1.00 70.00 181 GLN A CA 1
ATOM 1322 C C . GLN A 1 181 ? -15.732 -3.838 26.905 1.00 70.00 181 GLN A C 1
ATOM 1324 O O . GLN A 1 181 ? -14.773 -3.291 26.347 1.00 70.00 181 GLN A O 1
ATOM 1329 N N . LYS A 1 182 ? -15.733 -5.153 27.161 1.00 78.69 182 LYS A N 1
ATOM 1330 C CA . LYS A 1 182 ? -14.648 -6.049 26.721 1.00 78.69 182 LYS A CA 1
ATOM 1331 C C . LYS A 1 182 ? -14.635 -6.199 25.200 1.00 78.69 182 LYS A C 1
ATOM 1333 O O . LYS A 1 182 ? -13.553 -6.145 24.613 1.00 78.69 182 LYS A O 1
ATOM 1338 N N . LYS A 1 183 ? -15.811 -6.334 24.571 1.00 78.88 183 LYS A N 1
ATOM 1339 C CA . LYS A 1 183 ? -15.944 -6.389 23.104 1.00 78.88 183 LYS A CA 1
ATOM 1340 C C . LYS A 1 183 ? -15.388 -5.125 22.452 1.00 78.88 183 LYS A C 1
ATOM 1342 O O . LYS A 1 183 ? -14.499 -5.217 21.611 1.00 78.88 183 LYS A O 1
ATOM 1347 N N . VAL A 1 184 ? -15.805 -3.958 22.939 1.00 79.44 184 VAL A N 1
ATOM 1348 C CA . VAL A 1 184 ? -15.338 -2.651 22.456 1.00 79.44 184 VAL A CA 1
ATOM 1349 C C . VAL A 1 184 ? -13.809 -2.537 22.537 1.00 79.44 184 VAL A C 1
ATOM 1351 O O . VAL A 1 184 ? -13.157 -2.255 21.533 1.00 79.44 184 VAL A O 1
ATOM 1354 N N . LYS A 1 185 ? -13.198 -2.851 23.691 1.00 80.62 185 LYS A N 1
ATOM 1355 C CA . LYS A 1 185 ? -11.727 -2.842 23.842 1.00 80.62 185 LYS A CA 1
ATOM 1356 C C . LYS A 1 185 ? -11.025 -3.785 22.860 1.00 80.62 185 LYS A C 1
ATOM 1358 O O . LYS A 1 185 ? -9.985 -3.425 22.311 1.00 80.62 185 LYS A O 1
ATOM 1363 N N . LYS A 1 186 ? -11.583 -4.979 22.639 1.00 84.38 186 LYS A N 1
ATOM 1364 C CA . LYS A 1 186 ? -11.025 -5.968 21.709 1.00 84.38 186 LYS A CA 1
ATOM 1365 C C . LYS A 1 186 ? -11.078 -5.469 20.263 1.00 84.38 186 LYS A C 1
ATOM 1367 O O . LYS A 1 186 ? -10.063 -5.537 19.579 1.00 84.38 186 LYS A O 1
ATOM 1372 N N . VAL A 1 187 ? -12.214 -4.922 19.826 1.00 85.25 187 VAL A N 1
ATOM 1373 C CA . VAL A 1 187 ? -12.378 -4.350 18.478 1.00 85.25 187 VAL A CA 1
ATOM 1374 C C . VAL A 1 187 ? -11.386 -3.211 18.244 1.00 85.25 187 VAL A C 1
A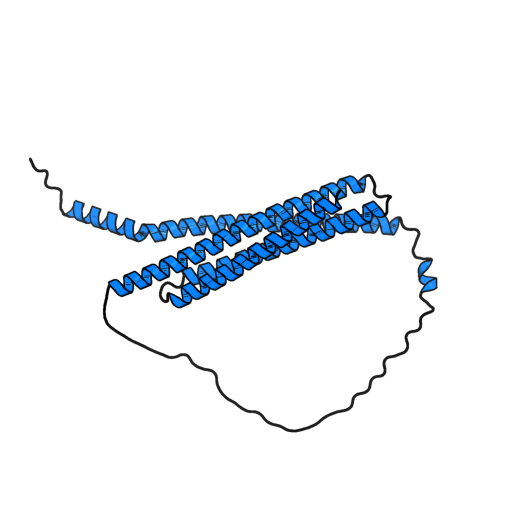TOM 1376 O O . VAL A 1 187 ? -10.736 -3.183 17.206 1.00 85.25 187 VAL A O 1
ATOM 1379 N N . PHE A 1 188 ? -11.176 -2.330 19.224 1.00 82.12 188 PHE A N 1
ATOM 1380 C CA . PHE A 1 188 ? -10.176 -1.266 19.097 1.00 82.12 188 PHE A CA 1
ATOM 1381 C C . PHE A 1 188 ? -8.743 -1.760 19.014 1.00 82.12 188 PHE A C 1
ATOM 1383 O O . PHE A 1 188 ? -7.946 -1.205 18.259 1.00 82.12 188 PHE A O 1
ATOM 1390 N N . HIS A 1 189 ? -8.398 -2.782 19.795 1.00 85.69 189 HIS A N 1
ATOM 1391 C CA . HIS A 1 189 ? -7.063 -3.351 19.716 1.00 85.69 189 HIS A CA 1
ATOM 1392 C C . HIS A 1 189 ? -6.809 -3.948 18.327 1.00 85.69 189 HIS A C 1
ATOM 1394 O O . HIS A 1 189 ? -5.742 -3.713 17.761 1.00 85.69 189 HIS A O 1
ATOM 1400 N N . LEU A 1 190 ? -7.803 -4.644 17.770 1.00 86.75 190 LEU A N 1
ATOM 1401 C CA . LEU A 1 190 ? -7.740 -5.232 16.433 1.00 86.75 190 LEU A CA 1
ATOM 1402 C C . LEU A 1 190 ? -7.726 -4.164 15.329 1.00 86.75 190 LEU A C 1
ATOM 1404 O O . LEU A 1 190 ? -6.984 -4.300 14.363 1.00 86.75 190 LEU A O 1
ATOM 1408 N N . ALA A 1 191 ? -8.474 -3.067 15.487 1.00 84.69 191 ALA A N 1
ATOM 1409 C CA . ALA A 1 191 ? -8.407 -1.932 14.565 1.00 84.69 191 ALA A CA 1
ATOM 1410 C C . ALA A 1 191 ? -7.004 -1.308 14.557 1.00 84.69 191 ALA A C 1
ATOM 1412 O O . ALA A 1 191 ? -6.422 -1.105 13.497 1.00 84.69 191 ALA A O 1
ATOM 1413 N N . ARG A 1 192 ? -6.401 -1.116 15.736 1.00 84.50 192 ARG A N 1
ATOM 1414 C CA . ARG A 1 192 ? -5.019 -0.633 15.854 1.00 84.50 192 ARG A CA 1
ATOM 1415 C C . ARG A 1 192 ? -4.007 -1.592 15.225 1.00 84.50 192 ARG A C 1
ATOM 1417 O O . ARG A 1 192 ? -3.036 -1.137 14.630 1.00 84.50 192 ARG A O 1
ATOM 1424 N N . GLU A 1 193 ? -4.209 -2.898 15.377 1.00 86.94 193 GLU A N 1
ATOM 1425 C CA . GLU A 1 193 ? -3.376 -3.922 14.739 1.00 86.94 193 GLU A CA 1
ATOM 1426 C C . GLU A 1 193 ? -3.458 -3.821 13.208 1.00 86.94 193 GLU A C 1
ATOM 1428 O O . GLU A 1 193 ? -2.422 -3.800 12.545 1.00 86.94 193 GLU A O 1
ATOM 1433 N N . SER A 1 194 ? -4.664 -3.626 12.660 1.00 85.12 194 SER A N 1
ATOM 1434 C CA . SER A 1 194 ? -4.876 -3.358 11.231 1.00 85.12 194 SER A CA 1
ATOM 1435 C C . SER A 1 194 ? -4.166 -2.084 10.761 1.00 85.12 194 SER A C 1
ATOM 1437 O O . SER A 1 194 ? -3.500 -2.102 9.725 1.00 85.12 194 SER A O 1
ATOM 1439 N N . THR A 1 195 ? -4.231 -0.996 11.533 1.00 85.44 195 THR A N 1
ATOM 1440 C CA . THR A 1 195 ? -3.539 0.259 11.195 1.00 85.44 195 THR A CA 1
ATOM 1441 C C . THR A 1 195 ? -2.017 0.093 11.197 1.00 85.44 195 THR A C 1
ATOM 1443 O O . THR A 1 195 ? -1.339 0.598 10.304 1.00 85.44 195 THR A O 1
ATOM 1446 N N . ILE A 1 196 ? -1.454 -0.643 12.162 1.00 85.44 196 ILE A N 1
ATOM 1447 C CA . ILE A 1 196 ? -0.010 -0.937 12.203 1.00 85.44 196 ILE A CA 1
ATOM 1448 C C . ILE A 1 196 ? 0.398 -1.784 10.990 1.00 85.44 196 ILE A C 1
ATOM 1450 O O . ILE A 1 196 ? 1.400 -1.484 10.340 1.00 85.44 196 ILE A O 1
ATOM 1454 N N . ALA A 1 197 ? -0.390 -2.803 10.646 1.00 86.06 197 ALA A N 1
ATOM 1455 C CA . ALA A 1 197 ? -0.142 -3.636 9.472 1.00 86.06 197 ALA A CA 1
ATOM 1456 C C . ALA A 1 197 ? -0.206 -2.822 8.161 1.00 86.06 197 ALA A C 1
ATOM 1458 O O . ALA A 1 197 ? 0.677 -2.944 7.312 1.00 86.06 197 ALA A O 1
ATOM 1459 N N . SER A 1 198 ? -1.178 -1.915 8.030 1.00 85.06 198 SER A N 1
ATOM 1460 C CA . SER A 1 198 ? -1.300 -0.975 6.903 1.00 85.06 198 SER A CA 1
ATOM 1461 C C . SER A 1 198 ? -0.103 -0.014 6.790 1.00 85.06 198 SER A C 1
ATOM 1463 O O . SER A 1 198 ? 0.425 0.225 5.696 1.00 85.06 198 SER A O 1
ATOM 1465 N N . GLN A 1 199 ? 0.405 0.488 7.920 1.00 86.25 199 GLN A N 1
ATOM 1466 C CA . GLN A 1 199 ? 1.620 1.312 7.954 1.00 86.25 199 GLN A CA 1
ATOM 1467 C C . GLN A 1 199 ? 2.865 0.520 7.544 1.00 86.25 199 GLN A C 1
ATOM 1469 O O . GLN A 1 199 ? 3.682 1.024 6.772 1.00 86.25 199 GLN A O 1
ATOM 1474 N N . ASN A 1 200 ? 2.988 -0.730 7.995 1.00 86.81 200 ASN A N 1
ATOM 1475 C CA . ASN A 1 200 ? 4.084 -1.612 7.599 1.00 86.81 200 ASN A CA 1
ATOM 1476 C C . ASN A 1 200 ? 4.050 -1.911 6.090 1.00 86.81 200 ASN A C 1
ATOM 1478 O O 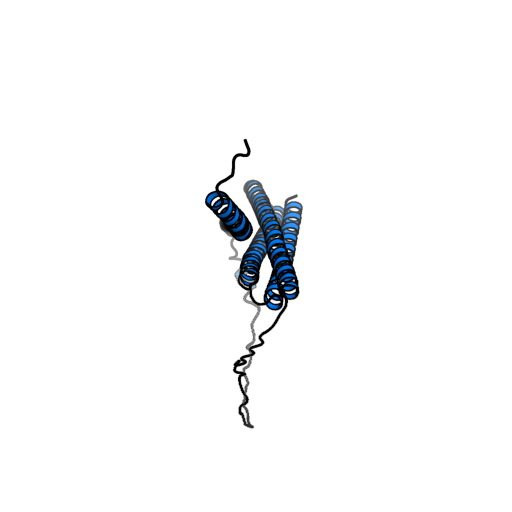. ASN A 1 200 ? 5.090 -1.828 5.434 1.00 86.81 200 ASN A O 1
ATOM 1482 N N . ALA A 1 201 ? 2.865 -2.159 5.517 1.00 85.19 201 ALA A N 1
ATOM 1483 C CA . ALA A 1 201 ? 2.694 -2.330 4.071 1.00 85.19 201 ALA A CA 1
ATOM 1484 C C . ALA A 1 201 ? 3.104 -1.065 3.291 1.00 85.19 201 ALA A C 1
ATOM 1486 O O . ALA A 1 201 ? 3.796 -1.143 2.275 1.00 85.19 201 ALA A O 1
ATOM 1487 N N . SER A 1 202 ? 2.747 0.115 3.804 1.00 83.94 202 SER A N 1
ATOM 1488 C CA . SER A 1 202 ? 3.124 1.405 3.209 1.00 83.94 202 SER A CA 1
ATOM 1489 C C . SER A 1 202 ? 4.637 1.663 3.283 1.00 83.94 202 SER A C 1
ATOM 1491 O O . SER A 1 202 ? 5.235 2.150 2.323 1.00 83.94 202 SER A O 1
ATOM 1493 N N . ALA A 1 203 ? 5.288 1.298 4.390 1.00 85.75 203 ALA A N 1
ATOM 1494 C CA . ALA A 1 203 ? 6.740 1.400 4.535 1.00 85.75 203 ALA A CA 1
ATOM 1495 C C . ALA A 1 203 ? 7.484 0.461 3.567 1.00 85.75 203 ALA A C 1
ATOM 1497 O O . ALA A 1 203 ? 8.463 0.867 2.931 1.00 85.75 203 ALA A O 1
ATOM 1498 N N . ALA A 1 204 ? 6.989 -0.770 3.401 1.00 86.19 204 ALA A N 1
ATOM 1499 C CA . ALA A 1 204 ? 7.512 -1.728 2.429 1.00 86.19 204 ALA A CA 1
ATOM 1500 C C . ALA A 1 204 ? 7.340 -1.232 0.979 1.00 86.19 204 ALA A C 1
ATOM 1502 O O . ALA A 1 204 ? 8.244 -1.388 0.153 1.00 86.19 204 ALA A O 1
ATOM 1503 N N . LEU A 1 205 ? 6.237 -0.540 0.679 1.00 86.81 205 LEU A N 1
ATOM 1504 C CA . LEU A 1 205 ? 6.018 0.110 -0.613 1.00 86.81 205 LEU A CA 1
ATOM 1505 C C . LEU A 1 205 ? 7.038 1.233 -0.909 1.00 86.81 205 LEU A C 1
ATOM 1507 O O . LEU A 1 205 ? 7.565 1.343 -2.016 1.00 86.81 205 LEU A O 1
ATOM 1511 N N . VAL A 1 206 ? 7.381 2.062 0.076 1.00 86.94 206 VAL A N 1
ATOM 1512 C CA . VAL A 1 206 ? 8.415 3.097 -0.124 1.00 86.94 206 VAL A CA 1
ATOM 1513 C C . VAL A 1 206 ? 9.789 2.453 -0.356 1.00 86.94 206 VAL A C 1
ATOM 1515 O O . VAL A 1 206 ? 10.568 2.900 -1.204 1.00 86.94 206 VAL A O 1
ATOM 1518 N N . LYS A 1 207 ? 10.085 1.361 0.358 1.00 88.00 207 LYS A N 1
ATOM 1519 C CA . LYS A 1 207 ? 11.332 0.603 0.193 1.00 88.00 207 LYS A CA 1
ATOM 1520 C C . LYS A 1 207 ? 11.421 -0.055 -1.190 1.00 88.00 207 LYS A C 1
ATOM 1522 O O . LYS A 1 207 ? 12.451 0.097 -1.848 1.00 88.00 207 LYS A O 1
ATOM 1527 N N . THR A 1 208 ? 10.351 -0.703 -1.658 1.00 87.12 208 THR A N 1
ATOM 1528 C CA . THR A 1 208 ? 10.265 -1.252 -3.028 1.00 87.12 208 THR A CA 1
ATOM 1529 C C . THR A 1 208 ? 10.472 -0.158 -4.065 1.00 87.12 208 THR A C 1
ATOM 1531 O O . THR A 1 208 ? 11.307 -0.327 -4.947 1.00 87.12 208 THR A O 1
ATOM 1534 N N . GLN A 1 209 ? 9.817 1.000 -3.934 1.00 86.62 209 GLN A N 1
ATOM 1535 C CA . GLN A 1 209 ? 10.014 2.122 -4.859 1.00 86.62 209 GLN A CA 1
ATOM 1536 C C . GLN A 1 209 ? 11.484 2.573 -4.921 1.00 86.62 209 GLN A C 1
ATOM 1538 O O . GLN A 1 209 ? 12.014 2.805 -6.012 1.00 86.62 209 GLN A O 1
ATOM 1543 N N . SER A 1 210 ? 12.161 2.672 -3.772 1.00 85.75 210 SER A N 1
ATOM 1544 C CA . SER A 1 210 ? 13.582 3.040 -3.712 1.00 85.75 210 SER A CA 1
ATOM 1545 C C . SER A 1 210 ? 14.471 2.010 -4.413 1.00 85.75 210 SER A C 1
ATOM 1547 O O . SER A 1 210 ? 15.362 2.384 -5.175 1.00 85.75 210 SER A O 1
ATOM 1549 N N . LEU A 1 211 ? 14.222 0.718 -4.189 1.00 84.44 211 LEU A N 1
ATOM 1550 C CA . LEU A 1 211 ? 14.980 -0.371 -4.812 1.00 84.44 211 LEU A CA 1
ATOM 1551 C C . LEU A 1 211 ? 14.738 -0.451 -6.320 1.00 84.44 211 LEU A C 1
ATOM 1553 O O . LEU A 1 211 ? 15.688 -0.602 -7.081 1.00 84.44 211 LEU A O 1
ATOM 1557 N N . VAL A 1 212 ? 13.496 -0.257 -6.756 1.00 83.31 212 VAL A N 1
ATOM 1558 C CA . VAL A 1 212 ? 13.127 -0.206 -8.175 1.00 83.31 212 VAL A CA 1
ATOM 1559 C C . VAL A 1 212 ? 13.803 0.983 -8.846 1.00 83.31 212 VAL A C 1
ATOM 1561 O O . VAL A 1 212 ? 14.448 0.811 -9.873 1.00 83.31 212 VAL A O 1
ATOM 1564 N N . SER A 1 213 ? 13.792 2.161 -8.214 1.00 82.00 213 SER A N 1
ATOM 1565 C CA . SER A 1 213 ? 14.534 3.332 -8.706 1.00 82.00 213 SER A CA 1
ATOM 1566 C C . SER A 1 213 ? 16.028 3.033 -8.870 1.00 82.00 213 SER A C 1
ATOM 1568 O O . SER A 1 213 ? 16.622 3.409 -9.875 1.00 82.00 213 SER A O 1
ATOM 1570 N N . LYS A 1 214 ? 16.640 2.316 -7.918 1.00 82.56 214 LYS A N 1
ATOM 1571 C CA . LYS A 1 214 ? 18.049 1.896 -8.013 1.00 82.56 214 LYS A CA 1
ATOM 1572 C C . LYS A 1 214 ? 18.290 0.891 -9.139 1.00 82.56 214 LYS A C 1
ATOM 1574 O O . LYS A 1 214 ? 19.301 1.014 -9.822 1.00 82.56 214 LYS A O 1
ATOM 1579 N N . ALA A 1 215 ? 17.380 -0.060 -9.349 1.00 77.88 215 ALA A N 1
ATOM 1580 C CA . ALA A 1 215 ? 17.467 -1.018 -10.450 1.00 77.88 215 ALA A CA 1
ATOM 1581 C C . ALA A 1 215 ? 17.427 -0.305 -11.810 1.00 77.88 215 ALA A C 1
ATOM 1583 O O . ALA A 1 215 ? 18.249 -0.582 -12.671 1.00 77.88 215 ALA A O 1
ATOM 1584 N N . LEU A 1 216 ? 16.525 0.667 -11.958 1.00 74.06 216 LEU A N 1
ATOM 1585 C CA . LEU A 1 216 ? 16.288 1.405 -13.203 1.00 74.06 216 LEU A CA 1
ATOM 1586 C C . LEU A 1 216 ? 17.375 2.430 -13.532 1.00 74.06 216 LEU A C 1
ATOM 1588 O O . LEU A 1 216 ? 17.641 2.704 -14.700 1.00 74.06 216 LEU A O 1
ATOM 1592 N N . LEU A 1 217 ? 17.991 3.027 -12.508 1.00 75.81 217 LEU A N 1
ATOM 1593 C CA . LEU A 1 217 ? 19.127 3.932 -12.690 1.00 75.81 217 LEU A CA 1
ATOM 1594 C C . LEU A 1 217 ? 20.388 3.175 -13.112 1.00 75.81 217 LEU A C 1
ATOM 1596 O O . LEU A 1 217 ? 21.276 3.768 -13.728 1.00 75.81 217 LEU A O 1
ATOM 1600 N N . ASN A 1 218 ? 20.472 1.881 -12.799 1.00 71.81 218 ASN A N 1
ATOM 1601 C CA . ASN A 1 218 ? 21.642 1.087 -13.109 1.00 71.81 218 ASN A CA 1
ATOM 1602 C C . ASN A 1 218 ? 21.511 0.403 -14.473 1.00 71.81 218 ASN A C 1
ATOM 1604 O O . ASN A 1 218 ? 21.098 -0.744 -14.593 1.00 71.81 218 ASN A O 1
ATOM 1608 N N . THR A 1 219 ? 21.867 1.149 -15.515 1.00 66.06 219 THR A N 1
ATOM 1609 C CA . THR A 1 219 ? 21.751 0.722 -16.920 1.00 66.06 219 THR A CA 1
ATOM 1610 C C . THR A 1 219 ? 23.035 0.125 -17.495 1.00 66.06 219 THR A C 1
ATOM 1612 O O . THR A 1 219 ? 23.016 -0.400 -18.605 1.00 66.06 219 THR A O 1
ATOM 1615 N N . SER A 1 220 ? 24.138 0.182 -16.744 1.00 65.62 220 SER A N 1
ATOM 1616 C CA . SER A 1 220 ? 25.456 -0.284 -17.192 1.00 65.62 220 SER A CA 1
ATOM 1617 C C . SER A 1 220 ? 25.749 -1.733 -16.796 1.00 65.62 220 SER A C 1
ATOM 1619 O O . SER A 1 220 ? 26.409 -2.435 -17.555 1.00 65.62 220 SER A O 1
ATOM 1621 N N . ASP A 1 221 ? 25.239 -2.186 -15.643 1.00 71.94 221 ASP A N 1
ATOM 1622 C CA . ASP A 1 221 ? 25.496 -3.524 -15.096 1.00 71.94 221 ASP A CA 1
ATOM 1623 C C . ASP A 1 221 ? 24.195 -4.323 -14.896 1.00 71.94 221 ASP A C 1
ATOM 1625 O O . ASP A 1 221 ? 23.440 -4.053 -13.950 1.00 71.94 221 ASP A O 1
ATOM 1629 N N . PRO A 1 222 ? 23.929 -5.350 -15.730 1.00 67.38 222 PRO A N 1
ATOM 1630 C CA . PRO A 1 222 ? 22.698 -6.137 -15.653 1.00 67.38 222 PRO A CA 1
ATOM 1631 C C . PRO A 1 222 ? 22.600 -6.957 -14.358 1.00 67.38 222 PRO A C 1
ATOM 1633 O O . PRO A 1 222 ? 21.503 -7.141 -13.830 1.00 67.38 222 PRO A O 1
ATOM 1636 N N . GLU A 1 223 ? 23.722 -7.424 -13.801 1.00 73.38 223 GLU A N 1
ATOM 1637 C CA . GLU A 1 223 ? 23.725 -8.215 -12.561 1.00 73.38 223 GLU A CA 1
ATOM 1638 C C . GLU A 1 223 ? 23.302 -7.380 -11.349 1.00 73.38 223 GLU A C 1
ATOM 1640 O O . GLU A 1 223 ? 22.505 -7.825 -10.520 1.00 73.38 223 GLU A O 1
ATOM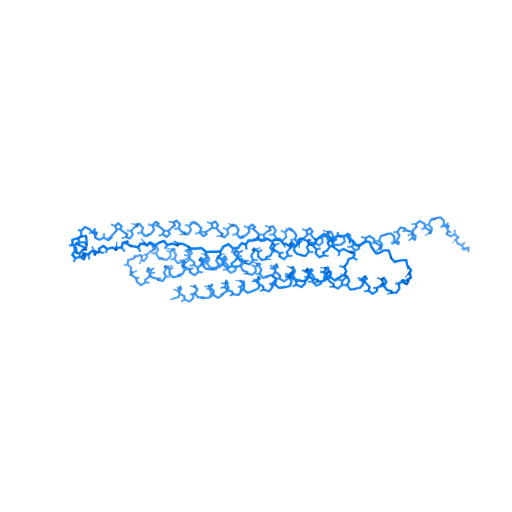 1645 N N . ILE A 1 224 ? 23.772 -6.133 -11.270 1.00 77.06 224 ILE A N 1
ATOM 1646 C CA . ILE A 1 224 ? 23.429 -5.233 -10.167 1.00 77.06 224 ILE A CA 1
ATOM 1647 C C . ILE A 1 224 ? 21.962 -4.788 -10.282 1.00 77.06 224 ILE A C 1
ATOM 1649 O O . ILE A 1 224 ? 21.252 -4.753 -9.273 1.00 77.06 224 ILE A O 1
ATOM 1653 N N . ALA A 1 225 ? 21.483 -4.493 -11.496 1.00 73.31 225 ALA A N 1
ATOM 1654 C CA . ALA A 1 225 ? 20.070 -4.196 -11.741 1.00 73.31 225 ALA A CA 1
ATOM 1655 C C . ALA A 1 225 ? 19.164 -5.369 -11.321 1.00 73.31 225 ALA A C 1
ATOM 1657 O O . ALA A 1 225 ? 18.166 -5.175 -10.623 1.00 73.31 225 ALA A O 1
ATOM 1658 N N . THR A 1 226 ? 19.566 -6.596 -11.662 1.00 78.56 226 THR A N 1
ATOM 1659 C CA . THR A 1 226 ? 18.850 -7.824 -11.285 1.00 78.56 226 THR A CA 1
ATOM 1660 C C . THR A 1 226 ? 18.842 -8.033 -9.769 1.00 78.56 226 THR A C 1
ATOM 1662 O O . THR A 1 226 ? 17.800 -8.346 -9.196 1.00 78.56 226 THR A O 1
ATOM 1665 N N . HIS A 1 227 ? 19.962 -7.797 -9.081 1.00 83.50 227 HIS A N 1
ATOM 1666 C CA . HIS A 1 227 ? 20.032 -7.911 -7.623 1.00 83.50 227 HIS A CA 1
ATOM 1667 C C . HIS A 1 227 ? 19.077 -6.934 -6.917 1.00 83.50 227 HIS A C 1
ATOM 1669 O O . HIS A 1 227 ? 18.360 -7.327 -5.994 1.00 83.50 227 HIS A O 1
ATOM 1675 N N . TYR A 1 228 ? 18.999 -5.681 -7.376 1.00 82.56 228 TYR A N 1
ATOM 1676 C CA . TYR A 1 228 ? 18.018 -4.728 -6.846 1.00 82.56 228 TYR A CA 1
ATOM 1677 C C . TYR A 1 228 ? 16.573 -5.122 -7.169 1.00 82.56 228 TYR A C 1
ATOM 1679 O O . TYR A 1 228 ? 15.705 -4.945 -6.314 1.00 82.56 228 TYR A O 1
ATOM 1687 N N . ALA A 1 229 ? 16.310 -5.693 -8.347 1.00 78.31 229 ALA A N 1
ATOM 1688 C CA . ALA A 1 229 ? 14.983 -6.193 -8.707 1.00 78.31 229 ALA A CA 1
ATOM 1689 C C . ALA A 1 229 ? 14.538 -7.360 -7.804 1.00 78.31 229 ALA A C 1
ATOM 1691 O O . ALA A 1 229 ? 13.405 -7.367 -7.328 1.00 78.31 229 ALA A O 1
ATOM 1692 N N . ILE A 1 230 ? 15.436 -8.296 -7.481 1.00 86.19 230 ILE A N 1
ATOM 1693 C CA . ILE A 1 230 ? 15.151 -9.402 -6.549 1.00 86.19 230 ILE A CA 1
ATOM 1694 C C . ILE A 1 230 ? 14.894 -8.872 -5.132 1.00 86.19 230 ILE A C 1
ATOM 1696 O O . ILE A 1 230 ? 13.957 -9.306 -4.460 1.00 86.19 230 ILE A O 1
ATOM 1700 N N . GLN A 1 231 ? 15.686 -7.902 -4.667 1.00 86.06 231 GLN A N 1
ATOM 1701 C CA . GLN A 1 231 ? 15.419 -7.261 -3.376 1.00 86.06 231 GLN A CA 1
ATOM 1702 C C . GLN A 1 231 ? 14.066 -6.547 -3.368 1.00 86.06 231 GLN A C 1
ATOM 1704 O O . GLN A 1 231 ? 13.350 -6.614 -2.368 1.00 86.06 231 GLN A O 1
ATOM 1709 N N . ALA A 1 232 ? 13.702 -5.891 -4.473 1.00 83.69 232 ALA A N 1
ATOM 1710 C CA . ALA A 1 232 ? 12.388 -5.285 -4.623 1.00 83.69 232 ALA A CA 1
ATOM 1711 C C . ALA A 1 232 ? 11.283 -6.349 -4.524 1.00 83.69 232 ALA A C 1
ATOM 1713 O O . ALA A 1 232 ? 10.342 -6.156 -3.759 1.00 83.69 232 ALA A O 1
ATOM 1714 N N . GLU A 1 233 ? 11.420 -7.508 -5.171 1.00 85.69 233 GLU A N 1
ATOM 1715 C CA . GLU A 1 233 ? 10.463 -8.615 -5.021 1.00 85.69 233 GLU A CA 1
ATOM 1716 C C . GLU A 1 233 ? 10.334 -9.126 -3.583 1.00 85.69 233 GLU A C 1
ATOM 1718 O O . GLU A 1 233 ? 9.215 -9.338 -3.107 1.00 85.69 233 GLU A O 1
ATOM 1723 N N . HIS A 1 234 ? 11.449 -9.275 -2.865 1.00 88.06 234 HIS A N 1
ATOM 1724 C CA . HIS A 1 234 ? 11.413 -9.667 -1.455 1.00 88.06 234 HIS A CA 1
ATOM 1725 C C . HIS A 1 234 ? 10.603 -8.657 -0.634 1.00 88.06 234 HIS A C 1
ATOM 1727 O O . HIS A 1 234 ? 9.677 -9.021 0.086 1.00 88.06 234 HIS A O 1
ATOM 1733 N N . THR A 1 235 ? 10.886 -7.365 -0.808 1.00 86.31 235 THR A N 1
ATOM 1734 C CA . THR A 1 235 ? 10.159 -6.300 -0.100 1.00 86.31 235 THR A CA 1
ATOM 1735 C C . THR A 1 235 ? 8.704 -6.139 -0.559 1.00 86.31 235 THR A C 1
ATOM 1737 O O . THR A 1 235 ? 7.862 -5.712 0.224 1.00 86.31 235 THR A O 1
ATOM 1740 N N . ALA A 1 236 ? 8.370 -6.507 -1.799 1.00 83.38 236 ALA A N 1
ATOM 1741 C CA . ALA A 1 236 ? 6.987 -6.550 -2.272 1.00 83.38 236 ALA A CA 1
ATOM 1742 C C . ALA A 1 236 ? 6.211 -7.692 -1.600 1.00 83.38 236 ALA A C 1
ATOM 1744 O O . ALA A 1 236 ? 5.059 -7.512 -1.217 1.00 83.38 236 ALA A O 1
ATOM 1745 N N . THR A 1 237 ? 6.869 -8.831 -1.385 1.00 89.44 237 THR A N 1
ATOM 1746 C CA . THR A 1 237 ? 6.300 -9.967 -0.647 1.00 89.44 237 THR A CA 1
ATOM 1747 C C . THR A 1 237 ? 6.064 -9.606 0.824 1.00 89.44 237 THR A C 1
ATOM 1749 O O . THR A 1 237 ? 5.003 -9.909 1.364 1.00 89.44 237 THR A O 1
ATOM 1752 N N . GLU A 1 238 ? 6.991 -8.872 1.456 1.00 87.69 238 GLU A N 1
ATOM 1753 C CA . GLU A 1 238 ? 6.791 -8.308 2.805 1.00 87.69 238 GLU A CA 1
ATOM 1754 C C . GLU A 1 238 ? 5.535 -7.409 2.869 1.00 87.69 238 GLU A C 1
ATOM 1756 O O . GLU A 1 238 ? 4.788 -7.441 3.849 1.00 87.69 238 GLU A O 1
ATOM 1761 N N . ALA A 1 239 ? 5.265 -6.622 1.818 1.00 83.88 239 ALA A N 1
ATOM 1762 C CA . ALA A 1 239 ? 4.068 -5.781 1.739 1.00 83.88 239 ALA A CA 1
ATOM 1763 C C . ALA A 1 239 ? 2.772 -6.607 1.610 1.00 83.88 239 ALA A C 1
ATOM 1765 O O . ALA A 1 239 ? 1.764 -6.271 2.236 1.00 83.88 239 ALA A O 1
ATOM 1766 N N . GLU A 1 240 ? 2.793 -7.690 0.828 1.00 87.19 240 GLU A N 1
ATOM 1767 C CA . GLU A 1 240 ?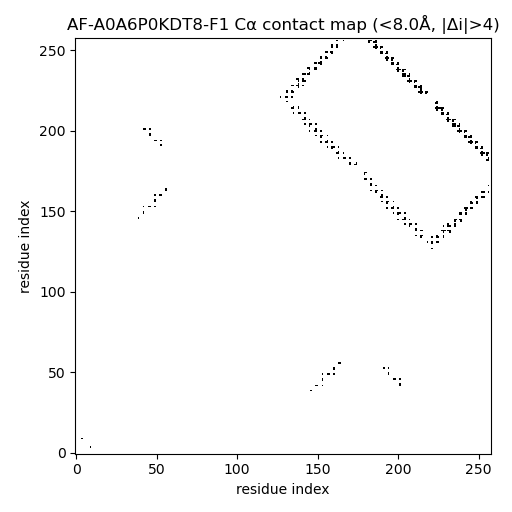 1.670 -8.631 0.703 1.00 87.19 240 GLU A CA 1
ATOM 1768 C C . GLU A 1 240 ? 1.372 -9.342 2.030 1.00 87.19 240 GLU A C 1
ATOM 1770 O O . GLU A 1 240 ? 0.207 -9.477 2.416 1.00 87.19 240 GLU A O 1
ATOM 1775 N N . GLU A 1 241 ? 2.409 -9.740 2.768 1.00 89.06 241 GLU A N 1
ATOM 1776 C CA . GLU A 1 241 ? 2.261 -10.353 4.088 1.00 89.06 241 GLU A CA 1
ATOM 1777 C C . GLU A 1 241 ? 1.632 -9.376 5.093 1.00 89.06 241 GLU A C 1
ATOM 1779 O O . GLU A 1 241 ? 0.677 -9.724 5.794 1.00 89.06 241 GLU A O 1
ATOM 1784 N N . ALA A 1 242 ? 2.090 -8.123 5.111 1.00 85.56 242 ALA A N 1
ATOM 1785 C CA . ALA A 1 242 ? 1.491 -7.078 5.938 1.00 85.56 242 ALA A CA 1
ATOM 1786 C C . ALA A 1 242 ? 0.016 -6.815 5.562 1.00 85.56 242 ALA A C 1
ATOM 1788 O O . ALA A 1 242 ? -0.834 -6.649 6.442 1.00 85.56 242 ALA A O 1
ATOM 1789 N N . ALA A 1 243 ? -0.330 -6.852 4.271 1.00 84.25 243 ALA A N 1
ATOM 1790 C CA . ALA A 1 243 ? -1.719 -6.734 3.822 1.00 84.25 243 ALA A CA 1
ATOM 1791 C C . ALA A 1 243 ? -2.590 -7.923 4.276 1.00 84.25 243 ALA A C 1
ATOM 1793 O O . ALA A 1 243 ? -3.756 -7.739 4.644 1.00 84.25 243 ALA A O 1
ATOM 1794 N N . ALA A 1 244 ? -2.035 -9.138 4.303 1.00 89.00 244 ALA A N 1
ATOM 1795 C CA . ALA A 1 244 ? -2.723 -10.316 4.827 1.00 89.00 244 ALA A CA 1
ATOM 1796 C C . ALA A 1 244 ? -2.998 -10.201 6.337 1.00 89.00 244 ALA A C 1
ATOM 1798 O O . ALA A 1 244 ? -4.103 -10.528 6.781 1.00 89.00 244 ALA A O 1
ATOM 1799 N N . GLN A 1 245 ? -2.046 -9.666 7.108 1.00 87.31 245 GLN A N 1
ATOM 1800 C CA . GLN A 1 245 ? -2.229 -9.389 8.538 1.00 87.31 245 GLN A CA 1
ATOM 1801 C C . GLN A 1 245 ? -3.352 -8.366 8.777 1.00 87.31 245 GLN A C 1
ATOM 1803 O O . GLN A 1 245 ? -4.222 -8.598 9.621 1.00 87.31 245 GLN A O 1
ATOM 1808 N N . ALA A 1 246 ? -3.405 -7.284 7.988 1.00 83.44 246 ALA A N 1
ATOM 1809 C CA . ALA A 1 246 ? -4.490 -6.298 8.065 1.00 83.44 246 ALA A CA 1
ATOM 1810 C C . ALA A 1 246 ? -5.865 -6.941 7.797 1.00 83.44 246 ALA A C 1
ATOM 1812 O O . ALA A 1 246 ? -6.815 -6.755 8.560 1.00 83.44 246 ALA A O 1
ATOM 1813 N N . LYS A 1 247 ? -5.961 -7.783 6.761 1.00 88.38 247 LYS A N 1
ATOM 1814 C CA . LYS A 1 247 ? -7.187 -8.528 6.435 1.00 88.38 247 LYS A CA 1
ATOM 1815 C C . LYS A 1 247 ? -7.643 -9.437 7.580 1.00 88.38 247 LYS A C 1
ATOM 1817 O O . LYS A 1 247 ? -8.839 -9.514 7.878 1.00 88.38 247 LYS A O 1
ATOM 1822 N N . GLU A 1 248 ? -6.712 -10.146 8.211 1.00 88.81 248 GLU A N 1
ATOM 1823 C CA . GLU A 1 248 ? -7.018 -11.024 9.341 1.00 88.81 248 GLU A CA 1
ATOM 1824 C C . GLU A 1 248 ? -7.501 -10.228 10.562 1.00 88.81 248 GLU A C 1
ATOM 1826 O O . GLU A 1 248 ? -8.492 -10.611 11.193 1.00 88.81 248 GLU A O 1
ATOM 1831 N N . ALA A 1 249 ? -6.862 -9.094 10.859 1.00 83.44 249 ALA A N 1
ATOM 1832 C CA . ALA A 1 249 ? -7.259 -8.205 11.945 1.00 83.44 249 ALA A CA 1
ATOM 1833 C C . ALA A 1 249 ? -8.687 -7.664 11.751 1.00 83.44 249 ALA A C 1
ATOM 1835 O O . ALA A 1 249 ? -9.498 -7.735 12.678 1.00 83.44 249 ALA A O 1
ATOM 1836 N N . VAL A 1 250 ? -9.046 -7.224 10.538 1.00 85.38 250 VAL A N 1
ATOM 1837 C CA . VAL A 1 250 ? -10.417 -6.783 10.208 1.00 85.38 250 VAL A CA 1
ATOM 1838 C C . VAL A 1 250 ? -11.429 -7.906 10.388 1.00 85.38 250 VAL A C 1
ATOM 1840 O O . VAL A 1 250 ? -12.498 -7.695 10.966 1.00 85.38 250 VAL A O 1
ATOM 1843 N N . LYS A 1 251 ? -11.109 -9.114 9.912 1.00 89.31 251 LYS A N 1
ATOM 1844 C CA . LYS A 1 251 ? -11.992 -10.273 10.074 1.00 89.31 251 LYS A CA 1
ATOM 1845 C C . LYS A 1 251 ? -12.265 -10.541 11.557 1.00 89.31 251 LYS A C 1
ATOM 1847 O O . LYS A 1 251 ? -13.427 -10.633 11.953 1.00 89.31 251 LYS A O 1
ATOM 1852 N N . LYS A 1 252 ? -11.215 -10.578 12.382 1.00 87.88 252 LYS A N 1
ATOM 1853 C CA . LYS A 1 252 ? -11.337 -10.740 13.840 1.00 87.88 252 LYS A CA 1
ATOM 1854 C C . LYS A 1 252 ? -12.119 -9.591 14.482 1.00 87.88 252 LYS A C 1
ATOM 1856 O O . LYS A 1 252 ? -12.875 -9.828 15.423 1.00 87.88 252 LYS A O 1
ATOM 1861 N N . ALA A 1 253 ? -11.950 -8.358 14.000 1.00 82.00 253 ALA A N 1
ATOM 1862 C CA . ALA A 1 253 ? -12.663 -7.191 14.517 1.00 82.00 253 ALA A CA 1
ATOM 1863 C C . ALA A 1 253 ? -14.169 -7.295 14.246 1.00 82.00 253 ALA A C 1
ATOM 1865 O O . ALA A 1 253 ? -14.970 -7.074 15.152 1.00 82.00 253 ALA A O 1
ATOM 1866 N N . LYS A 1 254 ? -14.558 -7.712 13.036 1.00 84.19 254 LYS A N 1
ATOM 1867 C CA . LYS A 1 254 ? -15.960 -7.970 12.676 1.00 84.19 254 LYS A CA 1
ATOM 1868 C C . LYS A 1 254 ? -16.571 -9.093 13.510 1.00 84.19 254 LYS A C 1
ATOM 1870 O O . LYS A 1 254 ? -17.669 -8.924 14.025 1.00 84.19 254 LYS A O 1
ATOM 1875 N N . GLU A 1 255 ? -15.858 -10.205 13.681 1.00 85.88 255 GLU A N 1
ATOM 1876 C CA . GLU A 1 255 ? -16.309 -11.326 14.519 1.00 85.88 255 GLU A CA 1
ATOM 1877 C C . GLU A 1 255 ? -16.480 -10.919 15.989 1.00 85.88 255 GLU A C 1
ATOM 1879 O O . GLU A 1 255 ? -17.411 -11.366 16.647 1.00 85.88 255 GLU A O 1
ATOM 1884 N N . ALA A 1 256 ? -15.610 -10.047 16.510 1.00 79.44 256 ALA A N 1
ATOM 1885 C CA . ALA A 1 256 ? -15.721 -9.530 17.874 1.00 79.44 256 ALA A CA 1
ATOM 1886 C C . ALA A 1 256 ? -16.842 -8.488 18.053 1.00 79.44 256 ALA A C 1
ATOM 1888 O O . ALA A 1 256 ? -17.262 -8.251 19.188 1.00 79.44 256 ALA A O 1
ATOM 1889 N N . ALA A 1 257 ? -17.289 -7.858 16.963 1.00 73.25 257 ALA A N 1
ATOM 1890 C CA . ALA A 1 257 ? -18.369 -6.873 16.953 1.00 73.25 257 ALA A CA 1
ATOM 1891 C C . ALA A 1 257 ? -19.773 -7.498 16.811 1.00 73.25 257 ALA A C 1
ATOM 1893 O O . ALA A 1 257 ? -20.759 -6.801 17.062 1.00 73.25 257 ALA A O 1
ATOM 1894 N N . MET A 1 258 ? -19.865 -8.776 16.413 1.00 72.19 258 MET A N 1
ATOM 1895 C CA . MET A 1 258 ? -21.096 -9.584 16.444 1.00 72.19 258 MET A CA 1
ATOM 1896 C C . MET A 1 258 ? -21.401 -10.098 17.864 1.00 72.19 258 MET A C 1
ATOM 1898 O O . MET A 1 258 ? -22.595 -10.303 18.157 1.00 72.19 258 MET A O 1
#

Solvent-accessible surface area (backbone atoms only — not comparable to full-atom values): 14232 Å² total; per-residue (Å²): 133,84,83,78,75,58,64,70,60,53,47,53,50,51,51,49,54,51,49,49,65,67,47,44,63,62,55,52,50,52,52,51,51,52,56,48,54,52,50,51,51,52,50,50,51,53,46,53,52,49,52,52,52,50,52,54,50,50,52,52,51,51,53,52,50,51,54,49,59,73,68,43,82,70,70,78,72,58,65,75,71,66,80,79,73,84,83,81,85,88,85,86,86,84,85,89,88,90,90,82,88,87,85,87,90,84,82,85,84,82,90,83,79,91,77,91,78,89,83,89,56,78,64,58,54,52,51,51,50,50,51,38,53,50,28,47,51,48,18,55,50,24,43,50,51,12,49,55,22,27,47,51,8,44,54,32,28,52,49,22,50,49,54,39,51,53,47,51,60,55,39,73,78,55,73,84,44,73,66,62,52,51,34,51,55,51,23,47,53,25,27,50,50,8,44,50,21,23,50,50,6,46,53,27,34,54,50,17,50,54,28,29,52,53,19,65,71,39,79,87,44,54,70,61,15,35,52,28,17,53,53,15,40,55,32,18,49,54,5,42,52,23,20,50,50,5,49,51,26,32,53,53,24,54,63,51,73,107

Foldseek 3Di:
DPPDPDPVVVVVVVVVVVVCVVCVVVVVVVVVVVVLVVLLVVLVVLLVVLVVLLVVLVVLVVVLVVVVQVVPDDPPVVVVVPPPDDDDDDDDDDDDDDDDDDDDDDDDDDDDDDDDDDDDDPPVVVVLVVLLVVLLVLLSVLLVLLSVLLVLLSVLLVLLSVLLVVLSVVCVVVVPDPLSVVLSVLSSVLSVQSSVLSVQSSVLSVVSVVLSVVLNVPSPDSVSSNVSSVVSNVSSVSSNVSSVSSNVSSVVSVVSSD